Protein AF-A0A7S2T0Y3-F1 (afdb_monomer_lite)

Structure (mmCIF, N/CA/C/O backbone):
data_AF-A0A7S2T0Y3-F1
#
_entry.id   AF-A0A7S2T0Y3-F1
#
loop_
_atom_site.group_PDB
_atom_site.id
_atom_site.type_symbol
_atom_site.label_atom_id
_atom_site.label_alt_id
_atom_site.label_comp_id
_atom_site.label_asym_id
_atom_site.label_entity_id
_atom_site.label_seq_id
_atom_site.pdbx_PDB_ins_code
_atom_site.Cartn_x
_atom_site.Cartn_y
_atom_site.Cartn_z
_atom_site.occupancy
_atom_site.B_iso_or_equiv
_atom_site.auth_seq_id
_atom_site.auth_comp_id
_atom_site.auth_asym_id
_atom_site.auth_atom_id
_atom_site.pdbx_PDB_model_num
ATOM 1 N N . ASP A 1 1 ? -6.634 16.752 29.744 1.00 61.47 1 ASP A N 1
ATOM 2 C CA . ASP A 1 1 ? -6.074 16.337 28.445 1.00 61.47 1 ASP A CA 1
ATOM 3 C C . ASP A 1 1 ? -6.075 14.850 28.178 1.00 61.47 1 ASP A C 1
ATOM 5 O O . ASP A 1 1 ? -6.956 14.444 27.440 1.00 61.47 1 ASP A O 1
ATOM 9 N N . ARG A 1 2 ? -5.214 14.015 28.781 1.00 60.88 2 ARG A N 1
ATOM 10 C CA . ARG A 1 2 ? -5.157 12.571 28.436 1.00 60.88 2 ARG A CA 1
ATOM 11 C C . ARG A 1 2 ? -6.503 11.830 28.486 1.00 60.88 2 ARG A C 1
ATOM 13 O O . ARG A 1 2 ? -6.779 11.018 27.619 1.00 60.88 2 ARG A O 1
ATOM 20 N N . ASN A 1 3 ? -7.358 12.160 29.453 1.00 70.06 3 ASN A N 1
ATOM 21 C CA . ASN A 1 3 ? -8.675 11.529 29.581 1.00 70.06 3 ASN A CA 1
ATOM 22 C C . ASN A 1 3 ? -9.650 11.925 28.453 1.00 70.06 3 ASN A C 1
ATOM 24 O O . ASN A 1 3 ? -10.482 11.119 28.063 1.00 70.06 3 ASN A O 1
ATOM 28 N N . LEU A 1 4 ? -9.531 13.150 27.923 1.00 69.88 4 LEU A N 1
ATOM 29 C CA . LEU A 1 4 ? -10.371 13.657 26.830 1.00 69.88 4 LEU A CA 1
ATOM 30 C C . LEU A 1 4 ? -9.937 13.083 25.477 1.00 69.88 4 LEU A C 1
ATOM 32 O O . LEU A 1 4 ? -10.779 12.802 24.631 1.00 69.88 4 LEU A O 1
ATOM 36 N N . GLU A 1 5 ? -8.629 12.905 25.272 1.00 69.81 5 GLU A N 1
ATOM 37 C CA . GLU A 1 5 ? -8.085 12.261 24.071 1.00 69.81 5 GLU A CA 1
ATOM 38 C C . GLU A 1 5 ? -8.535 10.799 23.983 1.00 69.81 5 GLU A C 1
ATOM 40 O O . GLU A 1 5 ? -8.980 10.343 22.929 1.00 69.81 5 GLU A O 1
ATOM 45 N N . ASP A 1 6 ? -8.505 10.092 25.112 1.00 66.88 6 ASP A N 1
ATOM 46 C CA . ASP A 1 6 ? -8.975 8.713 25.194 1.00 66.88 6 ASP A CA 1
ATOM 47 C C . ASP A 1 6 ? -10.473 8.592 24.937 1.00 66.88 6 ASP A C 1
ATOM 49 O O . ASP A 1 6 ? -10.889 7.749 24.145 1.00 66.88 6 ASP A O 1
ATOM 53 N N . GLU A 1 7 ? -11.273 9.486 25.512 1.00 68.62 7 GLU A N 1
ATOM 54 C CA . GLU A 1 7 ? -12.719 9.532 25.297 1.00 68.62 7 GLU A CA 1
ATOM 55 C C . GLU A 1 7 ? -13.082 9.911 23.844 1.00 68.62 7 GLU A C 1
ATOM 57 O O . GLU A 1 7 ? -14.033 9.378 23.263 1.00 68.62 7 GLU A O 1
ATOM 62 N N . TYR A 1 8 ? -12.288 10.777 23.201 1.00 74.31 8 TYR A N 1
ATOM 63 C CA . TYR A 1 8 ? -12.429 11.113 21.782 1.00 74.31 8 TYR A CA 1
ATOM 64 C C . TYR A 1 8 ? -12.112 9.920 20.872 1.00 74.31 8 TYR A C 1
ATOM 66 O O . TYR A 1 8 ? -12.923 9.572 20.009 1.00 74.31 8 TYR A O 1
ATOM 74 N N . LEU A 1 9 ? -10.963 9.266 21.074 1.00 68.19 9 LEU A N 1
ATOM 75 C CA . LEU A 1 9 ? -10.572 8.071 20.319 1.00 68.19 9 LEU A CA 1
ATOM 76 C C . LEU A 1 9 ? -11.583 6.940 20.516 1.00 68.19 9 LEU A C 1
ATOM 78 O O . LEU A 1 9 ? -11.924 6.223 19.574 1.00 68.19 9 LEU A O 1
ATOM 82 N N . GLU A 1 10 ? -12.102 6.807 21.732 1.00 67.50 10 GLU A N 1
ATOM 83 C CA . GLU A 1 10 ? -13.095 5.809 22.078 1.00 67.50 10 GLU A CA 1
ATOM 84 C C . GLU A 1 10 ? -14.420 6.037 21.339 1.00 67.50 10 GLU A C 1
ATOM 86 O O . GLU A 1 10 ? -14.970 5.068 20.806 1.00 67.50 10 GLU A O 1
ATOM 91 N N . ASN A 1 11 ? -14.894 7.284 21.240 1.00 68.12 11 ASN A N 1
ATOM 92 C CA . ASN A 1 11 ? -16.089 7.656 20.472 1.00 68.12 11 ASN A CA 1
ATOM 93 C C . ASN A 1 11 ? -15.891 7.507 18.956 1.00 68.12 11 ASN A C 1
ATOM 95 O O . ASN A 1 11 ? -16.792 7.035 18.252 1.00 68.12 11 ASN A O 1
ATOM 99 N N . LEU A 1 12 ? -14.699 7.845 18.457 1.00 68.75 12 LEU A N 1
ATOM 100 C CA . LEU A 1 12 ? -14.343 7.727 17.045 1.00 68.75 12 LEU A CA 1
ATOM 101 C C . LEU A 1 12 ? -14.457 6.275 16.562 1.00 68.75 12 LEU A C 1
ATOM 103 O O . LEU A 1 12 ? -15.001 6.033 15.487 1.00 68.75 12 LEU A O 1
ATOM 107 N N . VAL A 1 13 ? -14.012 5.300 17.366 1.00 66.31 13 VAL A N 1
ATOM 108 C CA . VAL A 1 13 ? -14.013 3.868 17.007 1.00 66.31 13 VAL A CA 1
ATOM 109 C C . VAL A 1 13 ? -15.419 3.237 17.030 1.00 66.31 13 VAL A C 1
ATOM 111 O O . VAL A 1 13 ? -15.679 2.314 16.255 1.00 66.31 13 VAL A O 1
ATOM 114 N N . VAL A 1 14 ? -16.360 3.728 17.854 1.00 62.78 14 VAL A N 1
ATOM 115 C CA . VAL A 1 14 ? -17.755 3.207 17.877 1.00 62.78 14 VAL A CA 1
ATOM 116 C C . VAL A 1 14 ? -18.505 3.549 16.614 1.00 62.78 14 VAL A C 1
ATOM 118 O O . VAL A 1 14 ? -19.165 2.700 16.021 1.00 62.78 14 VAL A O 1
ATOM 121 N N . LEU A 1 15 ? -18.412 4.813 16.218 1.00 63.50 15 LEU A N 1
ATOM 122 C CA . LEU A 1 15 ? -19.203 5.369 15.128 1.00 63.50 15 LEU A CA 1
ATOM 123 C C . LEU A 1 15 ? -18.675 4.931 13.756 1.00 63.50 15 LEU A C 1
ATOM 125 O O . LEU A 1 15 ? -19.308 5.183 12.733 1.00 63.50 15 LEU A O 1
ATOM 129 N N . SER A 1 16 ? -17.516 4.270 13.720 1.00 75.12 16 SER A N 1
ATOM 130 C CA . SER A 1 16 ? -16.757 3.999 12.503 1.00 75.12 16 SER A CA 1
ATOM 131 C C . SER A 1 16 ? -16.622 2.520 12.140 1.00 75.12 16 SER A C 1
ATOM 133 O O . SER A 1 16 ? -15.965 2.253 11.141 1.00 75.12 16 SER A O 1
ATOM 135 N N . LYS A 1 17 ? -17.277 1.556 12.822 1.00 81.88 17 LYS A N 1
ATOM 136 C CA . LYS A 1 17 ? -17.225 0.116 12.434 1.00 81.88 17 LYS A CA 1
ATOM 137 C C . LYS A 1 17 ? -17.415 -0.083 10.926 1.00 81.88 17 LYS A C 1
ATOM 139 O O . LYS A 1 17 ? -16.619 -0.759 10.279 1.00 81.88 17 LYS A O 1
ATOM 144 N N . GLY A 1 18 ? -18.445 0.558 10.368 1.00 82.50 18 GLY A N 1
ATOM 145 C CA . GLY A 1 18 ? -18.720 0.523 8.932 1.00 82.50 18 GLY A CA 1
ATOM 146 C C . GLY A 1 18 ? -17.575 1.088 8.090 1.00 82.50 18 GLY A C 1
ATOM 147 O O . GLY A 1 18 ? -17.246 0.498 7.072 1.00 82.50 18 GLY A O 1
ATOM 148 N N . LYS A 1 19 ? -16.924 2.162 8.551 1.00 86.12 19 LYS A N 1
ATOM 149 C CA . LYS A 1 19 ? -15.807 2.829 7.866 1.00 86.12 19 LYS A CA 1
ATOM 150 C C . LYS A 1 19 ? -14.517 2.009 7.875 1.00 86.12 19 LYS A C 1
ATOM 152 O O . LYS A 1 19 ? -13.818 1.983 6.868 1.00 86.12 19 LYS A O 1
ATOM 157 N N . PHE A 1 20 ? -14.212 1.319 8.976 1.00 85.62 20 PHE A N 1
ATOM 158 C CA . PHE A 1 20 ? -13.068 0.403 9.049 1.00 85.62 20 PHE A CA 1
ATOM 159 C C . PHE A 1 20 ? -13.260 -0.783 8.101 1.00 85.62 20 PHE A C 1
ATOM 161 O O . PHE A 1 20 ? -12.403 -1.051 7.262 1.00 85.62 20 PHE A O 1
ATOM 168 N N . LEU A 1 21 ? -14.412 -1.458 8.178 1.00 87.00 21 LEU A N 1
ATOM 169 C CA . LEU A 1 21 ? -14.708 -2.603 7.312 1.00 87.00 21 LEU A CA 1
ATOM 170 C C . LEU A 1 21 ? -14.784 -2.198 5.836 1.00 87.00 21 LEU A C 1
ATOM 172 O O . LEU A 1 21 ? -14.197 -2.869 4.989 1.00 87.00 21 LEU A O 1
ATOM 176 N N . SER A 1 22 ? -15.448 -1.080 5.520 1.00 89.38 22 SER A N 1
ATOM 177 C CA . SER A 1 22 ? -15.506 -0.570 4.148 1.00 89.38 22 SER A CA 1
ATOM 178 C C . SER A 1 22 ? -14.133 -0.139 3.650 1.00 89.38 22 SER A C 1
ATOM 180 O O . SER A 1 22 ? -13.811 -0.386 2.496 1.00 89.38 22 SER A O 1
ATOM 182 N N . GLY A 1 23 ? -13.305 0.468 4.503 1.00 90.94 23 GLY A N 1
ATOM 183 C CA . GLY A 1 23 ? -11.940 0.835 4.147 1.00 90.94 23 GLY A CA 1
ATOM 184 C C . GLY A 1 23 ? -11.109 -0.390 3.774 1.00 90.94 23 GLY A C 1
ATOM 185 O O . GLY A 1 23 ? -10.441 -0.373 2.747 1.00 90.94 23 GLY A O 1
ATOM 186 N N . TYR A 1 24 ? -11.198 -1.477 4.547 1.00 91.06 24 TYR A N 1
ATOM 187 C CA . TYR A 1 24 ? -10.494 -2.721 4.231 1.00 91.06 24 TYR A CA 1
ATOM 188 C C . TYR A 1 24 ? -11.019 -3.357 2.945 1.00 91.06 24 TYR A C 1
ATOM 190 O O . TYR A 1 24 ? -10.226 -3.816 2.129 1.00 91.06 24 TYR A O 1
ATOM 198 N N . ALA A 1 25 ? -12.337 -3.344 2.731 1.00 90.69 25 ALA A N 1
ATOM 199 C CA . ALA A 1 25 ? -12.938 -3.837 1.496 1.00 90.69 25 ALA A CA 1
ATOM 200 C C . ALA A 1 25 ? -12.474 -3.033 0.268 1.00 90.69 25 ALA A C 1
ATOM 202 O O . ALA A 1 25 ? -12.121 -3.622 -0.750 1.00 90.69 25 ALA A O 1
ATOM 203 N N . VAL A 1 26 ? -12.413 -1.701 0.374 1.00 92.19 26 VAL A N 1
ATOM 204 C CA . VAL A 1 26 ? -11.881 -0.825 -0.682 1.00 92.19 26 VAL A CA 1
ATOM 205 C C . VAL A 1 26 ? -10.388 -1.075 -0.893 1.00 92.19 26 VAL A C 1
ATOM 207 O O . VAL A 1 26 ? -9.962 -1.201 -2.034 1.00 92.19 26 VAL A O 1
ATOM 210 N N . SER A 1 27 ? -9.606 -1.204 0.182 1.00 93.00 27 SER A N 1
ATOM 211 C CA . SER A 1 27 ? -8.172 -1.512 0.121 1.00 93.00 27 SER A CA 1
ATOM 212 C C . SER A 1 27 ? -7.909 -2.829 -0.609 1.00 93.00 27 SER A C 1
ATOM 214 O O . SER A 1 27 ? -7.111 -2.868 -1.538 1.00 93.00 27 SER A O 1
ATOM 216 N N . LEU A 1 28 ? -8.645 -3.888 -0.257 1.00 92.50 28 LEU A N 1
ATOM 217 C CA . LEU A 1 28 ? -8.574 -5.189 -0.925 1.00 92.50 28 LEU A CA 1
ATOM 218 C C . LEU A 1 28 ? -9.008 -5.104 -2.388 1.00 92.50 28 LEU A C 1
ATOM 220 O O . LEU A 1 28 ? -8.349 -5.681 -3.244 1.00 92.50 28 LEU A O 1
ATOM 224 N N . GLY A 1 29 ? -10.087 -4.377 -2.687 1.00 90.31 29 GLY A N 1
ATOM 225 C CA . GLY A 1 29 ? -10.544 -4.173 -4.060 1.00 90.31 29 GLY A CA 1
ATOM 226 C C . GLY A 1 29 ? -9.487 -3.481 -4.919 1.00 90.31 29 GLY A C 1
ATOM 227 O O . GLY A 1 29 ? -9.158 -3.972 -5.995 1.00 90.31 29 GLY A O 1
ATOM 228 N N . LEU A 1 30 ? -8.911 -2.385 -4.420 1.00 90.94 30 LEU A N 1
ATOM 229 C CA . LEU A 1 30 ? -7.834 -1.655 -5.092 1.00 90.94 30 LEU A CA 1
ATOM 230 C C . LEU A 1 30 ? -6.566 -2.501 -5.225 1.00 90.94 30 LEU A C 1
ATOM 232 O O . LEU A 1 30 ? -5.939 -2.484 -6.279 1.00 90.94 30 LEU A O 1
ATOM 236 N N . PHE A 1 31 ? -6.223 -3.279 -4.197 1.00 90.88 31 PHE A N 1
ATOM 237 C CA . PHE A 1 31 ? -5.062 -4.159 -4.231 1.00 90.88 31 PHE A CA 1
ATOM 238 C C . PHE A 1 31 ? -5.230 -5.284 -5.253 1.00 90.88 31 PHE A C 1
ATOM 240 O O . PHE A 1 31 ? -4.304 -5.551 -5.998 1.00 90.88 31 PHE A O 1
ATOM 247 N N . ILE A 1 32 ? -6.400 -5.928 -5.330 1.00 89.00 32 ILE A N 1
ATOM 248 C CA . ILE A 1 32 ? -6.669 -7.025 -6.278 1.00 89.00 32 ILE A CA 1
ATOM 249 C C . ILE A 1 32 ? -6.775 -6.508 -7.719 1.00 89.00 32 ILE A C 1
ATOM 251 O O . ILE A 1 32 ? -6.378 -7.205 -8.654 1.00 89.00 32 ILE A O 1
ATOM 255 N N . LEU A 1 33 ? -7.295 -5.291 -7.913 1.00 85.88 33 LEU A N 1
ATOM 256 C CA . LEU A 1 33 ? -7.386 -4.670 -9.234 1.00 85.88 33 LEU A CA 1
ATOM 257 C C . LEU A 1 33 ? -6.017 -4.528 -9.901 1.00 85.88 33 LEU A C 1
ATOM 259 O O . LEU A 1 33 ? -5.935 -4.734 -11.107 1.00 85.88 33 LEU A O 1
ATOM 263 N N . GLY A 1 34 ? -4.961 -4.242 -9.136 1.00 80.25 34 GLY A N 1
ATOM 264 C CA . GLY A 1 34 ? -3.607 -4.113 -9.672 1.00 80.25 34 GLY A CA 1
ATOM 265 C C . GLY A 1 34 ? -3.133 -5.376 -10.410 1.00 80.25 34 GLY A C 1
ATOM 266 O O . GLY A 1 34 ? -3.032 -5.349 -11.635 1.00 80.25 34 GLY A O 1
ATOM 267 N N . PRO A 1 35 ? -2.947 -6.513 -9.716 1.00 76.94 35 PRO A N 1
ATOM 268 C CA . PRO A 1 35 ? -2.557 -7.777 -10.331 1.00 76.94 35 PRO A CA 1
ATOM 269 C C . PRO A 1 35 ? -3.518 -8.257 -11.423 1.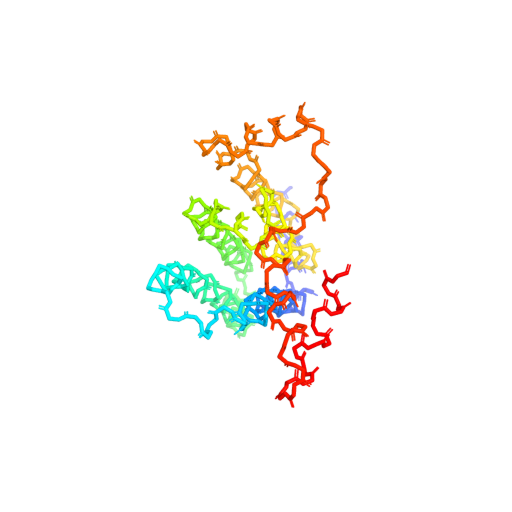00 76.94 35 PRO A C 1
ATOM 271 O O . PRO A 1 35 ? -3.088 -8.925 -12.358 1.00 76.94 35 PRO A O 1
ATOM 274 N N . LEU A 1 36 ? -4.816 -7.929 -11.345 1.00 77.88 36 LEU A N 1
ATOM 275 C CA . LEU A 1 36 ? -5.760 -8.226 -12.430 1.00 77.88 36 LEU A CA 1
ATOM 276 C C . LEU A 1 36 ? -5.438 -7.431 -13.700 1.00 77.88 36 LEU A C 1
ATOM 278 O O . LEU A 1 36 ? -5.446 -8.002 -14.789 1.00 77.88 36 LEU A O 1
ATOM 282 N N . VAL A 1 37 ? -5.157 -6.132 -13.573 1.00 77.12 37 VAL A N 1
ATOM 283 C CA . VAL A 1 37 ? -4.752 -5.287 -14.703 1.00 77.12 37 VAL A CA 1
ATOM 284 C C . VAL A 1 37 ? -3.408 -5.757 -15.259 1.00 77.12 37 VAL A C 1
ATOM 286 O O . VAL A 1 37 ? -3.311 -5.953 -16.470 1.00 77.12 37 VAL A O 1
ATOM 289 N N . ASP A 1 38 ? -2.429 -6.037 -14.394 1.00 72.69 38 ASP A N 1
ATOM 290 C CA . ASP A 1 38 ? -1.127 -6.585 -14.796 1.00 72.69 38 ASP A CA 1
ATOM 291 C C . ASP A 1 38 ? -1.291 -7.927 -15.528 1.00 72.69 38 ASP A C 1
ATOM 293 O O . ASP A 1 38 ? -0.710 -8.131 -16.591 1.00 72.69 38 ASP A O 1
ATOM 297 N N . MET A 1 39 ? -2.143 -8.832 -15.032 1.00 71.44 39 MET A N 1
ATOM 298 C CA . MET A 1 39 ? -2.414 -10.125 -15.673 1.00 71.44 39 MET A CA 1
ATOM 299 C C . MET A 1 39 ? -3.065 -9.967 -17.052 1.00 71.44 39 MET A C 1
ATOM 301 O O . MET A 1 39 ? -2.718 -10.697 -17.981 1.00 71.44 39 MET A O 1
ATOM 305 N N . ILE A 1 40 ? -4.001 -9.026 -17.209 1.00 73.62 40 ILE A N 1
ATOM 306 C CA . ILE A 1 40 ? -4.641 -8.745 -18.503 1.00 73.62 40 ILE A CA 1
ATOM 307 C C . ILE A 1 40 ? -3.617 -8.166 -19.486 1.00 73.62 40 ILE A C 1
ATOM 309 O O . ILE A 1 40 ? -3.578 -8.582 -20.646 1.00 73.62 40 ILE A O 1
ATOM 313 N N . GLN A 1 41 ? -2.767 -7.244 -19.031 1.00 67.62 41 GLN A N 1
ATOM 314 C CA . GLN A 1 41 ? -1.724 -6.629 -19.853 1.00 67.62 41 GLN A CA 1
ATOM 315 C C . GLN A 1 41 ? -0.607 -7.614 -20.216 1.00 67.62 41 GLN A C 1
ATOM 317 O O . GLN A 1 41 ? -0.116 -7.592 -21.342 1.00 67.62 41 GLN A O 1
ATOM 322 N N . ALA A 1 42 ? -0.243 -8.517 -19.306 1.00 65.25 42 ALA A N 1
ATOM 323 C CA . ALA A 1 42 ? 0.777 -9.539 -19.517 1.00 65.25 42 ALA A CA 1
ATOM 324 C C . ALA A 1 42 ? 0.239 -10.821 -20.183 1.00 65.25 42 ALA A C 1
ATOM 326 O O . ALA A 1 42 ? 1.010 -11.719 -20.518 1.00 65.25 42 ALA A O 1
ATOM 327 N N . TRP A 1 43 ? -1.066 -10.926 -20.444 1.00 66.12 43 TRP A N 1
ATOM 328 C CA . TRP A 1 43 ? -1.659 -12.067 -21.151 1.00 66.12 43 TRP A CA 1
ATOM 329 C C . TRP A 1 43 ? -0.992 -12.396 -22.507 1.00 66.12 43 TRP A C 1
ATOM 331 O O . TRP A 1 43 ? -0.788 -13.579 -22.795 1.00 66.12 43 TRP A O 1
ATOM 341 N N . PRO A 1 44 ? -0.599 -11.412 -23.346 1.00 62.62 44 PRO A N 1
ATOM 342 C CA . PRO A 1 44 ? 0.141 -11.680 -24.579 1.00 62.62 44 PRO A CA 1
ATOM 343 C C . PRO A 1 44 ? 1.550 -12.240 -24.319 1.00 62.62 44 PRO A C 1
ATOM 345 O O . PRO A 1 44 ? 2.029 -13.052 -25.109 1.00 62.62 44 PRO A O 1
ATOM 348 N N . LEU A 1 45 ? 2.186 -11.843 -23.209 1.00 59.12 45 LEU A N 1
ATOM 349 C CA . LEU A 1 45 ? 3.523 -12.284 -22.788 1.00 59.12 45 LEU A CA 1
ATOM 350 C C . LEU A 1 45 ? 3.526 -13.715 -22.256 1.00 59.12 45 LEU A C 1
ATOM 352 O O . LEU A 1 45 ? 4.461 -14.457 -22.525 1.00 59.12 45 LEU A O 1
ATOM 356 N N . ASN A 1 46 ? 2.458 -14.135 -21.576 1.00 57.78 46 ASN A N 1
ATOM 357 C CA . ASN A 1 46 ? 2.318 -15.498 -21.051 1.00 57.78 46 ASN A CA 1
ATOM 358 C C . ASN A 1 46 ? 2.222 -16.586 -22.138 1.00 57.78 46 ASN A C 1
ATOM 360 O O . ASN A 1 46 ? 2.175 -17.770 -21.819 1.00 57.78 46 ASN A O 1
ATOM 364 N N . ARG A 1 47 ? 2.160 -16.202 -23.420 1.00 58.78 47 ARG A N 1
ATOM 365 C CA . ARG A 1 47 ? 2.256 -17.117 -24.570 1.00 58.78 47 ARG A CA 1
ATOM 366 C C . ARG A 1 47 ? 3.686 -17.299 -25.088 1.00 58.78 47 ARG A C 1
ATOM 368 O O . ARG A 1 47 ? 3.881 -18.080 -26.016 1.00 58.78 47 ARG A O 1
ATOM 375 N N . ILE A 1 48 ? 4.649 -16.555 -24.550 1.00 60.50 48 ILE A N 1
ATOM 376 C CA . ILE A 1 48 ? 6.060 -16.635 -24.914 1.00 60.50 48 ILE A CA 1
ATOM 377 C C . ILE A 1 48 ? 6.751 -17.466 -23.829 1.00 60.50 48 ILE A C 1
ATOM 379 O O . ILE A 1 48 ? 6.838 -17.027 -22.685 1.00 60.50 48 ILE A O 1
ATOM 383 N N . ASP A 1 49 ? 7.235 -18.659 -24.188 1.00 55.84 49 ASP A N 1
ATOM 384 C CA . ASP A 1 49 ? 7.997 -19.551 -23.300 1.00 55.84 49 ASP A CA 1
ATOM 385 C C . ASP A 1 49 ? 9.415 -18.990 -23.051 1.00 55.84 49 ASP A C 1
ATOM 387 O O . ASP A 1 49 ? 10.418 -19.572 -23.466 1.00 55.84 49 ASP A O 1
ATOM 391 N N . ASP A 1 50 ? 9.517 -17.819 -22.413 1.00 60.09 50 ASP A N 1
ATOM 392 C CA . ASP A 1 50 ? 10.791 -17.270 -21.944 1.00 60.09 50 ASP A CA 1
ATOM 393 C C . ASP A 1 50 ? 10.965 -17.566 -20.439 1.00 60.09 50 ASP A C 1
ATOM 395 O O . ASP A 1 50 ? 10.235 -17.020 -19.600 1.00 60.09 50 ASP A O 1
ATOM 399 N N . PRO A 1 51 ? 11.946 -18.405 -20.050 1.00 60.75 51 PRO A N 1
ATOM 400 C CA . PRO A 1 51 ? 12.184 -18.762 -18.652 1.00 60.75 51 PRO A CA 1
ATOM 401 C C . PRO A 1 51 ? 12.517 -17.555 -17.760 1.00 60.75 51 PRO A C 1
ATOM 403 O O . PRO A 1 51 ? 12.263 -17.601 -16.552 1.00 60.75 51 PRO A O 1
ATOM 406 N N . ASN A 1 52 ? 13.033 -16.455 -18.320 1.00 60.03 52 ASN A N 1
ATOM 407 C CA . ASN A 1 52 ? 13.296 -15.240 -17.552 1.00 60.03 52 ASN A CA 1
ATOM 408 C C . ASN A 1 52 ? 11.996 -14.555 -17.118 1.00 60.03 52 ASN A C 1
ATOM 410 O O . ASN A 1 52 ? 11.902 -14.118 -15.969 1.00 60.03 52 ASN A O 1
ATOM 414 N N . VAL A 1 53 ? 10.974 -14.532 -17.978 1.00 62.34 53 VAL A N 1
ATOM 415 C CA . VAL A 1 53 ? 9.666 -13.914 -17.694 1.00 62.34 53 VAL A CA 1
ATOM 416 C C . VAL A 1 53 ? 8.957 -14.657 -16.560 1.00 62.34 53 VAL A C 1
ATOM 418 O O . VAL A 1 53 ? 8.484 -14.039 -15.605 1.00 62.34 53 VAL A O 1
ATOM 421 N N . HIS A 1 54 ? 8.972 -15.992 -16.587 1.00 63.16 54 HIS A N 1
ATOM 422 C CA . HIS A 1 54 ? 8.392 -16.802 -15.512 1.00 63.16 54 HIS A CA 1
ATOM 423 C C . HIS A 1 54 ? 9.120 -16.645 -14.171 1.00 63.16 54 HIS A C 1
ATOM 425 O O . HIS A 1 54 ? 8.482 -16.658 -13.117 1.00 63.16 54 HIS A O 1
ATOM 431 N N . SER A 1 55 ? 10.441 -16.438 -14.186 1.00 64.88 55 SER A N 1
ATOM 432 C CA . SER A 1 55 ? 11.205 -16.198 -12.956 1.00 64.88 55 SER A CA 1
ATOM 433 C C . SER A 1 55 ? 10.861 -14.860 -12.285 1.00 64.88 55 SER A C 1
ATOM 435 O O . SER A 1 55 ? 10.873 -14.769 -11.057 1.00 64.88 55 SER A O 1
ATOM 437 N N . VAL A 1 56 ? 10.530 -13.832 -13.075 1.00 64.50 56 VAL A N 1
ATOM 438 C CA . VAL A 1 56 ? 10.119 -12.511 -12.579 1.00 64.50 56 VAL A CA 1
ATOM 439 C C . VAL A 1 56 ? 8.718 -12.583 -11.979 1.00 64.50 56 VAL A C 1
ATOM 441 O O . VAL A 1 56 ? 8.532 -12.171 -10.837 1.00 64.50 56 VAL A O 1
ATOM 444 N N . MET A 1 57 ? 7.772 -13.218 -12.677 1.00 66.44 57 MET A N 1
ATOM 445 C CA . MET A 1 57 ? 6.410 -13.407 -12.162 1.00 66.44 57 MET A CA 1
ATOM 446 C C . MET A 1 57 ? 6.376 -14.219 -10.861 1.00 66.44 57 MET A C 1
ATOM 448 O O . MET A 1 57 ? 5.626 -13.899 -9.942 1.00 66.44 57 MET A O 1
ATOM 452 N N . ALA A 1 58 ? 7.229 -15.240 -10.733 1.00 67.25 58 ALA A N 1
ATOM 453 C CA . ALA A 1 58 ? 7.339 -16.007 -9.494 1.00 67.25 58 ALA A CA 1
ATOM 454 C C . ALA A 1 58 ? 7.880 -15.168 -8.320 1.00 67.25 58 ALA A C 1
ATOM 456 O O . ALA A 1 58 ? 7.449 -15.354 -7.181 1.00 67.25 58 ALA A O 1
ATOM 457 N N . LYS A 1 59 ? 8.812 -14.240 -8.583 1.00 71.25 59 LYS A N 1
ATOM 458 C CA . LYS A 1 59 ? 9.375 -13.343 -7.559 1.00 71.25 59 LYS A CA 1
ATOM 459 C C . LYS A 1 59 ? 8.388 -12.275 -7.107 1.00 71.25 59 LYS A C 1
ATOM 461 O O . LYS A 1 59 ? 8.436 -11.888 -5.945 1.00 71.25 59 LYS A O 1
ATOM 466 N N . GLU A 1 60 ? 7.500 -11.839 -7.991 1.00 75.00 60 GLU A N 1
ATOM 467 C CA . GLU A 1 60 ? 6.436 -10.885 -7.675 1.00 75.00 60 GLU A CA 1
ATOM 468 C C . GLU A 1 60 ? 5.287 -11.532 -6.895 1.00 75.00 60 GLU A C 1
ATOM 470 O O . GLU A 1 60 ? 4.738 -10.944 -5.964 1.00 75.00 60 GLU A O 1
ATOM 475 N N . ALA A 1 61 ? 4.948 -12.782 -7.220 1.00 77.56 61 ALA A N 1
ATOM 476 C CA . ALA A 1 61 ? 3.814 -13.471 -6.614 1.00 77.56 61 ALA A CA 1
ATOM 477 C C . ALA A 1 61 ? 3.926 -13.584 -5.085 1.00 77.56 61 ALA A C 1
ATOM 479 O O . ALA A 1 61 ? 2.925 -13.458 -4.383 1.00 77.56 61 ALA A O 1
ATOM 480 N N . VAL A 1 62 ? 5.135 -13.807 -4.558 1.00 84.69 62 VAL A N 1
ATOM 481 C CA . VAL A 1 62 ? 5.363 -14.005 -3.118 1.00 84.69 62 VAL A CA 1
ATOM 482 C C . VAL A 1 62 ? 5.027 -12.756 -2.288 1.00 84.69 62 VAL A C 1
ATOM 484 O O . VAL A 1 62 ? 4.159 -12.860 -1.419 1.00 84.69 62 VAL A O 1
ATOM 487 N N . PRO A 1 63 ? 5.657 -11.583 -2.499 1.00 86.94 63 PRO A N 1
ATOM 488 C CA . PRO A 1 63 ? 5.329 -10.386 -1.730 1.00 86.94 63 PRO A CA 1
ATOM 489 C C . PRO A 1 63 ? 3.885 -9.929 -1.954 1.00 86.94 63 PRO A C 1
ATOM 491 O O . PRO A 1 63 ? 3.219 -9.580 -0.982 1.00 86.94 63 PRO A O 1
ATOM 494 N N . THR A 1 64 ? 3.360 -10.024 -3.179 1.00 86.06 64 THR A N 1
ATOM 495 C CA . THR A 1 64 ? 1.963 -9.677 -3.483 1.00 86.06 64 THR A CA 1
ATOM 496 C C . THR A 1 64 ? 0.984 -10.569 -2.714 1.00 86.06 64 THR A C 1
ATOM 498 O O . THR A 1 64 ? 0.014 -10.086 -2.126 1.00 86.06 64 THR A O 1
ATOM 501 N N . PHE A 1 65 ? 1.261 -11.872 -2.623 1.00 88.12 65 PHE A N 1
ATOM 502 C CA . PHE A 1 65 ? 0.462 -12.797 -1.820 1.00 88.12 65 PHE A CA 1
ATOM 503 C C . PHE A 1 65 ? 0.580 -12.516 -0.315 1.00 88.12 65 PHE A C 1
ATOM 505 O O . PHE A 1 65 ? -0.425 -12.515 0.395 1.00 88.12 65 PHE A O 1
ATOM 512 N N . CYS A 1 66 ? 1.782 -12.215 0.185 1.00 91.62 66 CYS A N 1
ATOM 513 C CA . CYS A 1 66 ? 1.985 -11.818 1.579 1.00 91.62 66 CYS A CA 1
ATOM 514 C C . CYS A 1 66 ? 1.218 -10.531 1.929 1.00 91.62 66 CYS A C 1
ATOM 516 O O . CYS A 1 66 ? 0.556 -10.479 2.965 1.00 91.62 66 CYS A O 1
ATOM 518 N N . ALA A 1 67 ? 1.261 -9.514 1.064 1.00 92.38 67 ALA A N 1
ATOM 519 C CA . ALA A 1 67 ? 0.526 -8.264 1.243 1.00 92.38 67 ALA A CA 1
ATOM 520 C C . ALA A 1 67 ? -0.994 -8.498 1.257 1.00 92.38 67 ALA A C 1
ATOM 522 O O . ALA A 1 67 ? -1.691 -7.969 2.129 1.00 92.38 67 ALA A O 1
ATOM 523 N N . LEU A 1 68 ? -1.502 -9.364 0.371 1.00 92.94 68 LEU A N 1
ATOM 524 C CA . LEU A 1 68 ? -2.905 -9.780 0.368 1.00 92.94 68 LEU A CA 1
ATOM 525 C C . LEU A 1 68 ? -3.309 -10.433 1.695 1.00 92.94 68 LEU A C 1
ATOM 527 O O . LEU A 1 68 ? -4.335 -10.074 2.274 1.00 92.94 68 LEU A O 1
ATOM 531 N N . LEU A 1 69 ? -2.505 -11.378 2.194 1.00 94.25 69 LEU A N 1
ATOM 532 C CA . LEU A 1 69 ? -2.775 -12.057 3.462 1.00 94.25 69 LEU A CA 1
ATOM 533 C C . LEU A 1 69 ? -2.764 -11.084 4.641 1.00 94.25 69 LEU A C 1
ATOM 535 O O . LEU A 1 69 ? -3.602 -11.210 5.530 1.00 94.25 69 LEU A O 1
ATOM 539 N N . VAL A 1 70 ? -1.865 -10.100 4.642 1.00 95.31 70 VAL A N 1
ATOM 540 C CA . VAL A 1 70 ? -1.810 -9.054 5.672 1.00 95.31 70 VAL A CA 1
ATOM 541 C C . VAL A 1 70 ? -3.079 -8.197 5.664 1.00 95.31 70 VAL A C 1
ATOM 543 O O . VAL A 1 70 ? -3.658 -7.954 6.725 1.00 95.31 70 VAL A O 1
ATOM 546 N N . LEU A 1 71 ? -3.568 -7.791 4.489 1.00 93.25 71 LEU A N 1
ATOM 547 C CA . LEU A 1 71 ? -4.818 -7.031 4.367 1.00 93.25 71 LEU A CA 1
ATOM 548 C C . LEU A 1 71 ? -6.047 -7.862 4.769 1.00 93.25 71 LEU A C 1
ATOM 550 O O . LEU A 1 71 ? -6.912 -7.368 5.495 1.00 93.25 71 LEU A O 1
ATOM 554 N N . LEU A 1 72 ? -6.109 -9.133 4.355 1.00 94.25 72 LEU A N 1
ATOM 555 C CA . LEU A 1 72 ? -7.168 -10.067 4.756 1.00 94.25 72 LEU A CA 1
ATOM 556 C C . LEU A 1 72 ? -7.156 -10.317 6.265 1.00 94.25 72 LEU A C 1
ATOM 558 O O . LEU A 1 72 ? -8.209 -10.292 6.904 1.00 94.25 72 LEU A O 1
ATOM 562 N N . PHE A 1 73 ? -5.973 -10.514 6.846 1.00 94.44 73 PHE A N 1
ATOM 563 C CA . PHE A 1 73 ? -5.805 -10.650 8.286 1.00 94.44 73 PHE A CA 1
ATOM 564 C C . PHE A 1 73 ? -6.307 -9.403 9.011 1.00 94.44 73 PHE A C 1
ATOM 566 O O . PHE A 1 73 ? -7.046 -9.537 9.979 1.00 94.44 73 PHE A O 1
ATOM 573 N N . GLY A 1 74 ? -5.983 -8.203 8.522 1.00 91.31 74 GLY A N 1
ATOM 574 C CA . GLY A 1 74 ? -6.493 -6.954 9.086 1.00 91.31 74 GLY A CA 1
ATOM 575 C C . GLY A 1 74 ? -8.017 -6.870 9.078 1.00 91.31 74 GLY A C 1
ATOM 576 O O . GLY A 1 74 ? -8.616 -6.582 10.113 1.00 91.31 74 GLY A O 1
ATOM 577 N N . LEU A 1 75 ? -8.655 -7.211 7.953 1.00 91.94 75 LEU A N 1
ATOM 578 C CA . LEU A 1 75 ? -10.115 -7.252 7.846 1.00 91.94 75 LEU A CA 1
ATOM 579 C C . LEU A 1 75 ? -10.732 -8.216 8.872 1.00 91.94 75 LEU A C 1
ATOM 581 O O . LEU A 1 75 ? -11.650 -7.839 9.604 1.00 91.94 75 LEU A O 1
ATOM 585 N N . VAL A 1 76 ? -10.222 -9.450 8.941 1.00 92.56 76 VAL A N 1
ATOM 586 C CA . VAL A 1 76 ? -10.730 -10.486 9.854 1.00 92.56 76 VAL A CA 1
ATOM 587 C C . VAL A 1 76 ? -10.472 -10.102 11.311 1.00 92.56 76 VAL A C 1
ATOM 589 O O . VAL A 1 76 ? -11.381 -10.191 12.133 1.00 92.56 76 VAL A O 1
ATOM 592 N N . ALA A 1 77 ? -9.272 -9.625 11.639 1.00 90.31 77 ALA A N 1
ATOM 593 C CA . ALA A 1 77 ? -8.903 -9.207 12.987 1.00 90.31 77 ALA A CA 1
ATOM 594 C C . ALA A 1 77 ? -9.762 -8.029 13.466 1.00 90.31 77 ALA A C 1
ATOM 596 O O . ALA A 1 77 ? -10.261 -8.058 14.591 1.00 90.31 77 ALA A O 1
ATOM 597 N N . CYS A 1 78 ? -10.009 -7.031 12.611 1.00 87.75 78 CYS A N 1
ATOM 598 C CA . CYS A 1 78 ? -10.926 -5.939 12.923 1.00 87.75 78 CYS A CA 1
ATOM 599 C C . CYS A 1 78 ? -12.361 -6.443 13.114 1.00 87.75 78 CYS A C 1
ATOM 601 O O . CYS A 1 78 ? -13.000 -6.067 14.095 1.00 87.75 78 CYS A O 1
ATOM 603 N N . ALA A 1 79 ? -12.864 -7.321 12.241 1.00 88.44 79 ALA A N 1
ATOM 604 C CA . ALA A 1 79 ? -14.198 -7.903 12.392 1.00 88.44 79 ALA A CA 1
ATOM 605 C C . ALA A 1 79 ? -14.347 -8.656 13.727 1.00 88.44 79 ALA A C 1
ATOM 607 O O . ALA A 1 79 ? -15.275 -8.379 14.486 1.00 88.44 79 ALA A O 1
ATOM 608 N N . VAL A 1 80 ? -13.394 -9.530 14.069 1.00 88.38 80 VAL A N 1
ATOM 609 C CA . VAL A 1 80 ? -13.380 -10.283 15.336 1.00 88.38 80 VAL A CA 1
ATOM 610 C C . VAL A 1 80 ? -13.278 -9.350 16.545 1.00 88.38 80 VAL A C 1
ATOM 612 O O . VAL A 1 80 ? -13.981 -9.551 17.538 1.00 88.38 80 VAL A O 1
ATOM 615 N N . ALA A 1 81 ? -12.450 -8.305 16.470 1.00 86.19 81 ALA A N 1
ATOM 616 C CA . ALA A 1 81 ? -12.320 -7.318 17.539 1.00 86.19 81 ALA A CA 1
ATOM 617 C C . ALA A 1 81 ? -13.627 -6.543 17.785 1.00 86.19 81 ALA A C 1
ATOM 619 O O . ALA A 1 81 ? -13.919 -6.193 18.928 1.00 86.19 81 ALA A O 1
ATOM 620 N N . TYR A 1 82 ? -14.433 -6.306 16.743 1.00 82.62 82 TYR A N 1
ATOM 621 C CA . TYR A 1 82 ? -15.748 -5.673 16.880 1.00 82.62 82 TYR A CA 1
ATOM 622 C C . TYR A 1 82 ? -16.822 -6.603 17.461 1.00 82.62 82 TYR A C 1
ATOM 624 O O . TYR A 1 82 ? -17.711 -6.113 18.162 1.00 82.62 82 TYR A O 1
ATOM 632 N N . GLU A 1 83 ? -16.756 -7.906 17.179 1.00 83.62 83 GLU A N 1
ATOM 633 C CA . GLU A 1 83 ? -17.701 -8.902 17.709 1.00 83.62 83 GLU A CA 1
ATOM 634 C C . GLU A 1 83 ? -17.367 -9.323 19.152 1.00 83.62 83 GLU A C 1
ATOM 636 O O . GLU A 1 83 ? -18.253 -9.663 19.933 1.00 83.62 83 GLU A O 1
ATOM 641 N N . THR A 1 84 ? -16.096 -9.251 19.552 1.00 83.06 84 THR A N 1
ATOM 642 C CA . THR A 1 84 ? -15.655 -9.656 20.894 1.00 83.06 84 THR A CA 1
ATOM 643 C C . THR A 1 84 ? -15.850 -8.521 21.903 1.00 83.06 84 THR A C 1
ATOM 645 O O . THR A 1 84 ? -15.148 -7.514 21.851 1.00 83.06 84 THR A O 1
ATOM 648 N N . GLU A 1 85 ? -16.742 -8.683 22.886 1.00 73.06 85 GLU A N 1
ATOM 649 C CA . GLU A 1 85 ? -17.073 -7.615 23.850 1.00 73.06 85 GLU A CA 1
ATOM 650 C C . GLU A 1 85 ? -15.879 -7.089 24.670 1.00 73.06 85 GLU A C 1
ATOM 652 O O . GLU A 1 85 ? -15.809 -5.888 24.950 1.00 73.06 85 GLU A O 1
ATOM 657 N N . SER A 1 86 ? -14.921 -7.949 25.037 1.00 69.25 86 SER A N 1
ATOM 658 C CA . SER A 1 86 ? -13.724 -7.545 25.792 1.00 69.25 86 SER A CA 1
ATOM 659 C C . SER A 1 86 ? -12.787 -6.656 24.966 1.00 69.25 86 SER A C 1
ATOM 661 O O . SER A 1 86 ? -12.310 -5.633 25.458 1.00 69.25 86 SER A O 1
ATOM 663 N N . LEU A 1 87 ? -12.585 -6.997 23.691 1.00 66.44 87 LEU A N 1
ATOM 664 C CA . LEU A 1 87 ? -11.765 -6.237 22.745 1.00 66.44 87 LEU A CA 1
ATOM 665 C C . LEU A 1 87 ? -12.487 -4.978 22.261 1.00 66.44 87 LEU A C 1
ATOM 667 O O . LEU A 1 87 ? -11.866 -3.927 22.115 1.00 66.44 87 LEU A O 1
ATOM 671 N N . ARG A 1 88 ? -13.817 -5.031 22.140 1.00 63.94 88 ARG A N 1
ATOM 672 C CA . ARG A 1 88 ? -14.663 -3.858 21.889 1.00 63.94 88 ARG A CA 1
ATOM 673 C C . ARG A 1 88 ? -14.557 -2.818 23.005 1.00 63.94 88 ARG A C 1
ATOM 675 O O . ARG A 1 88 ? -14.798 -1.639 22.747 1.00 63.94 88 ARG A O 1
ATOM 682 N N . ARG A 1 89 ? -14.221 -3.238 24.232 1.00 63.62 89 ARG A N 1
ATOM 683 C CA . ARG A 1 89 ? -13.882 -2.352 25.359 1.00 63.62 89 ARG A CA 1
ATOM 684 C C . ARG A 1 89 ? -12.468 -1.782 25.239 1.00 63.62 89 ARG A C 1
ATOM 686 O O . ARG A 1 89 ? -12.242 -0.642 25.615 1.00 63.62 89 ARG A O 1
ATOM 693 N N . GLN A 1 90 ? -11.526 -2.535 24.676 1.00 67.62 90 GLN A N 1
ATOM 694 C CA . GLN A 1 90 ? -10.143 -2.103 24.448 1.00 67.62 90 GLN A CA 1
ATOM 695 C C . GLN A 1 90 ? -9.951 -1.550 23.029 1.00 67.62 90 GLN A C 1
ATOM 697 O O . GLN A 1 90 ? -9.181 -2.066 22.225 1.00 67.62 90 GLN A O 1
ATOM 702 N N . ARG A 1 91 ? -10.640 -0.452 22.708 1.00 68.81 91 ARG A N 1
ATOM 703 C CA . ARG A 1 91 ? -10.738 0.087 21.334 1.00 68.81 91 ARG A CA 1
ATOM 704 C C . ARG A 1 91 ? -9.425 0.553 20.712 1.00 68.81 91 ARG A C 1
ATOM 706 O O . ARG A 1 91 ? -9.300 0.552 19.489 1.00 68.81 91 ARG A O 1
ATOM 713 N N . ARG A 1 92 ? -8.417 0.859 21.535 1.00 76.38 92 ARG A N 1
ATOM 714 C CA . ARG A 1 92 ? -7.037 1.096 21.077 1.00 76.38 92 ARG A CA 1
ATOM 715 C C . ARG A 1 92 ? -6.466 -0.094 20.297 1.00 76.38 92 ARG A C 1
ATOM 717 O O . ARG A 1 92 ? -5.657 0.117 19.402 1.00 76.38 92 ARG A O 1
ATOM 724 N N . VAL A 1 93 ? -6.926 -1.314 20.576 1.00 81.06 93 VAL A N 1
ATOM 725 C CA . VAL A 1 93 ? -6.494 -2.529 19.875 1.00 81.06 93 VAL A CA 1
ATOM 726 C C . VAL A 1 93 ? -6.874 -2.478 18.393 1.00 81.06 93 VAL A C 1
ATOM 728 O O . VAL A 1 93 ? -6.059 -2.840 17.558 1.00 81.06 93 VAL A O 1
ATOM 731 N N . ILE A 1 94 ? -8.051 -1.952 18.030 1.00 83.88 94 ILE A N 1
ATOM 732 C CA . ILE A 1 94 ? -8.470 -1.839 16.617 1.00 83.88 94 ILE A CA 1
ATOM 733 C C . ILE A 1 94 ? -7.559 -0.867 15.854 1.00 83.88 94 ILE A C 1
ATOM 735 O O . ILE A 1 94 ? -7.146 -1.152 14.729 1.00 83.88 94 ILE A O 1
ATOM 739 N N . LEU A 1 95 ? -7.198 0.255 16.484 1.00 86.19 95 LEU A N 1
ATOM 740 C CA . LEU A 1 95 ? -6.265 1.231 15.915 1.00 86.19 95 LEU A CA 1
ATOM 741 C C . LEU A 1 95 ? -4.856 0.643 15.764 1.00 86.19 95 LEU A C 1
ATOM 743 O O . LEU A 1 95 ? -4.231 0.831 14.726 1.00 86.19 95 LEU A O 1
ATOM 747 N N . GLN A 1 96 ? -4.384 -0.110 16.762 1.00 87.69 96 GLN A N 1
ATOM 748 C CA . GLN A 1 96 ? -3.087 -0.792 16.721 1.00 87.69 96 GLN A CA 1
ATOM 749 C C . GLN A 1 96 ? -3.039 -1.889 15.655 1.00 87.69 96 GLN A C 1
ATOM 751 O O . GLN A 1 96 ? -2.058 -1.968 14.924 1.00 87.69 96 GLN A O 1
ATOM 756 N N . ILE A 1 97 ? -4.099 -2.695 15.526 1.00 89.88 97 ILE A N 1
ATOM 757 C CA . ILE A 1 97 ? -4.230 -3.700 14.462 1.00 89.88 97 ILE A CA 1
ATOM 758 C C . ILE A 1 97 ? -4.174 -3.009 13.101 1.00 89.88 97 ILE A C 1
ATOM 760 O O . ILE A 1 97 ? -3.375 -3.398 12.254 1.00 89.88 97 ILE A O 1
ATOM 764 N N . THR A 1 98 ? -4.974 -1.957 12.908 1.00 90.44 98 THR A N 1
ATOM 765 C CA . THR A 1 98 ? -5.022 -1.236 11.629 1.00 90.44 98 THR A CA 1
ATOM 766 C C . THR A 1 98 ? -3.660 -0.632 11.293 1.00 90.44 98 THR A C 1
ATOM 768 O O . THR A 1 98 ? -3.141 -0.852 10.202 1.00 90.44 98 THR A O 1
ATOM 771 N N . GLY A 1 99 ? -3.030 0.049 12.253 1.00 90.81 99 GLY A N 1
ATOM 772 C CA . GLY A 1 99 ? -1.680 0.586 12.099 1.00 90.81 99 GLY A CA 1
ATOM 773 C C . GLY A 1 99 ? -0.656 -0.487 11.731 1.00 90.81 99 GLY A C 1
ATOM 774 O O . GLY 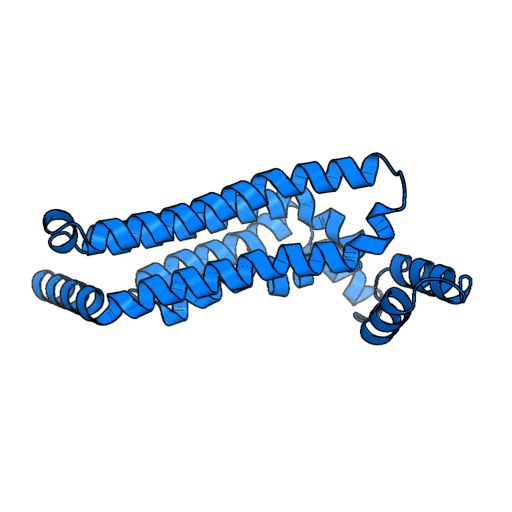A 1 99 ? 0.055 -0.342 10.741 1.00 90.81 99 GLY A O 1
ATOM 775 N N . ALA A 1 100 ? -0.626 -1.600 12.467 1.00 93.38 100 ALA A N 1
ATOM 776 C CA . ALA A 1 100 ? 0.302 -2.700 12.218 1.00 93.38 100 ALA A CA 1
ATOM 777 C C . ALA A 1 100 ? 0.107 -3.331 10.832 1.00 93.38 100 ALA A C 1
ATOM 779 O O . ALA A 1 100 ? 1.088 -3.638 10.157 1.00 93.38 100 ALA A O 1
ATOM 780 N N . VAL A 1 101 ? -1.140 -3.493 10.386 1.00 94.62 101 VAL A N 1
ATOM 781 C CA . VAL A 1 101 ? -1.469 -4.059 9.071 1.00 94.62 101 VAL A CA 1
ATOM 782 C C . VAL A 1 101 ? -0.959 -3.166 7.946 1.00 94.62 101 VAL A C 1
ATOM 784 O O . VAL A 1 101 ? -0.270 -3.650 7.052 1.00 94.62 101 VAL A O 1
ATOM 787 N N . TYR A 1 102 ? -1.240 -1.864 7.999 1.00 94.38 102 TYR A N 1
ATOM 788 C CA . TYR A 1 102 ? -0.813 -0.942 6.946 1.00 94.38 102 TYR A CA 1
ATOM 789 C C . TYR A 1 102 ? 0.693 -0.657 6.971 1.00 94.38 102 TYR A C 1
ATOM 791 O O . TYR A 1 102 ? 1.300 -0.534 5.912 1.00 94.38 102 TYR A O 1
ATOM 799 N N . LEU A 1 103 ? 1.327 -0.633 8.146 1.00 94.56 103 LEU A N 1
ATOM 800 C CA . LEU A 1 103 ? 2.790 -0.583 8.241 1.00 94.56 103 LEU A CA 1
ATOM 801 C C . LEU A 1 103 ? 3.429 -1.838 7.636 1.00 94.56 103 LEU A C 1
ATOM 803 O O . LEU A 1 103 ? 4.362 -1.731 6.844 1.00 94.56 103 LEU A O 1
ATOM 807 N N . SER A 1 104 ? 2.898 -3.022 7.951 1.00 95.19 104 SER A N 1
ATOM 808 C CA . SER A 1 104 ? 3.380 -4.287 7.379 1.00 95.19 104 SER A CA 1
ATOM 809 C C . SER A 1 104 ? 3.189 -4.324 5.864 1.00 95.19 104 SER A C 1
ATOM 811 O O . SER A 1 104 ? 4.091 -4.743 5.146 1.00 95.19 104 SER A O 1
ATOM 813 N N . TYR A 1 105 ? 2.051 -3.829 5.370 1.00 95.00 105 TYR A N 1
ATOM 814 C CA . TYR A 1 105 ? 1.795 -3.662 3.942 1.00 95.00 105 TYR A CA 1
ATOM 815 C C . TYR A 1 105 ? 2.863 -2.783 3.273 1.00 95.00 105 TYR A C 1
ATOM 817 O O . TYR A 1 105 ? 3.472 -3.212 2.297 1.00 95.00 105 TYR A O 1
ATOM 825 N N . VAL A 1 106 ? 3.153 -1.596 3.826 1.00 95.00 106 VAL A N 1
ATOM 826 C CA . VAL A 1 106 ? 4.192 -0.693 3.293 1.00 95.00 106 VAL A CA 1
ATOM 827 C C . VAL A 1 106 ? 5.558 -1.377 3.277 1.00 95.00 106 VAL A C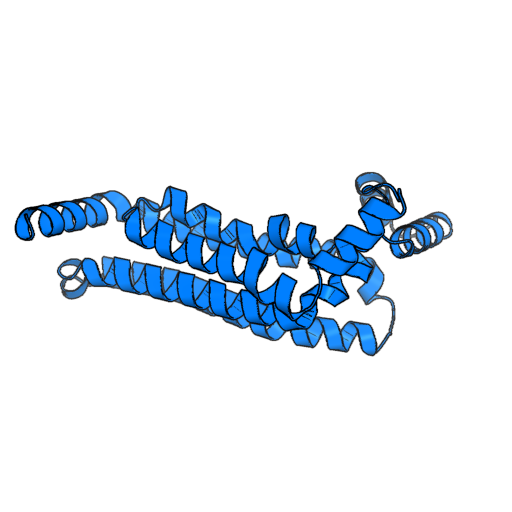 1
ATOM 829 O O . VAL A 1 106 ? 6.282 -1.276 2.291 1.00 95.00 106 VAL A O 1
ATOM 832 N N . VAL A 1 107 ? 5.916 -2.118 4.329 1.00 94.38 107 VAL A N 1
ATOM 833 C CA . VAL A 1 107 ? 7.183 -2.863 4.371 1.00 94.38 107 VAL A CA 1
ATOM 834 C C . VAL A 1 107 ? 7.234 -3.932 3.279 1.00 94.38 107 VAL A C 1
ATOM 836 O O . VAL A 1 107 ? 8.205 -3.984 2.534 1.00 94.38 107 VAL A O 1
ATOM 839 N N . ILE A 1 108 ? 6.194 -4.754 3.135 1.00 93.38 108 ILE A N 1
ATOM 840 C CA . ILE A 1 108 ? 6.172 -5.832 2.134 1.00 93.38 108 ILE A CA 1
ATOM 841 C C . ILE A 1 108 ? 6.260 -5.257 0.718 1.00 93.38 108 ILE A C 1
ATOM 843 O O . ILE A 1 108 ? 7.091 -5.702 -0.074 1.00 93.38 108 ILE A O 1
ATOM 847 N N . MET A 1 109 ? 5.450 -4.240 0.421 1.00 92.25 109 MET A N 1
ATOM 848 C CA . MET A 1 109 ? 5.422 -3.623 -0.903 1.00 92.25 109 MET A CA 1
ATOM 849 C C . MET A 1 109 ? 6.690 -2.816 -1.195 1.00 92.25 109 MET A C 1
ATOM 851 O O . MET A 1 109 ? 7.151 -2.800 -2.326 1.00 92.25 109 MET A O 1
ATOM 855 N N . SER A 1 110 ? 7.322 -2.197 -0.195 1.00 91.88 110 SER A N 1
ATOM 856 C CA . SER A 1 110 ? 8.614 -1.522 -0.392 1.00 91.88 110 SER A CA 1
ATOM 857 C C . SER A 1 110 ? 9.748 -2.510 -0.679 1.00 91.88 110 SER A C 1
ATOM 859 O O . SER A 1 110 ? 10.626 -2.218 -1.488 1.00 91.88 110 SER A O 1
ATOM 861 N N . VAL A 1 111 ? 9.713 -3.709 -0.091 1.00 90.62 111 VAL A N 1
ATOM 862 C CA . VAL A 1 111 ? 10.660 -4.782 -0.424 1.00 90.62 111 VAL A CA 1
ATOM 863 C C . VAL A 1 111 ? 10.445 -5.284 -1.852 1.00 90.62 111 VAL A C 1
ATOM 865 O O . VAL A 1 111 ? 11.420 -5.425 -2.589 1.00 90.62 111 VAL A O 1
ATOM 868 N N . GLU A 1 112 ? 9.196 -5.518 -2.259 1.00 89.06 112 GLU A N 1
ATOM 869 C CA . GLU A 1 112 ? 8.853 -5.874 -3.644 1.00 89.06 112 GLU A CA 1
ATOM 870 C C . GLU A 1 112 ? 9.354 -4.811 -4.623 1.00 89.06 112 GLU A C 1
ATOM 872 O O . GLU A 1 112 ? 10.130 -5.123 -5.529 1.00 89.06 112 GLU A O 1
ATOM 877 N N . PHE A 1 113 ? 9.027 -3.549 -4.355 1.00 88.69 113 PHE A N 1
ATOM 878 C CA . PHE A 1 113 ? 9.426 -2.417 -5.173 1.00 88.69 113 PHE A CA 1
ATOM 879 C C . PHE A 1 113 ? 10.951 -2.298 -5.293 1.00 88.69 113 PHE A C 1
ATOM 881 O O . PHE A 1 113 ? 11.475 -2.052 -6.377 1.00 88.69 113 PHE A O 1
ATOM 888 N N . ALA A 1 114 ? 11.696 -2.543 -4.212 1.00 87.81 114 ALA A N 1
ATOM 889 C CA . ALA A 1 114 ? 13.156 -2.554 -4.253 1.00 87.81 114 ALA A CA 1
ATOM 890 C C . ALA A 1 114 ? 13.728 -3.713 -5.092 1.00 87.81 114 ALA A C 1
ATOM 892 O O . ALA A 1 114 ? 14.776 -3.561 -5.722 1.00 87.81 114 ALA A O 1
ATOM 893 N N . MET A 1 115 ? 13.067 -4.873 -5.106 1.00 84.38 115 MET A N 1
ATOM 894 C CA . MET A 1 115 ? 13.521 -6.047 -5.859 1.00 84.38 115 MET A CA 1
ATOM 895 C C . MET A 1 115 ? 13.169 -5.972 -7.347 1.00 84.38 115 MET A C 1
ATOM 897 O O . MET A 1 115 ? 13.958 -6.418 -8.182 1.00 84.38 115 MET A O 1
ATOM 901 N N . LEU A 1 116 ? 11.990 -5.442 -7.677 1.00 79.94 116 LEU A N 1
ATOM 902 C CA . LEU A 1 116 ? 11.391 -5.557 -9.007 1.00 79.94 116 LEU A CA 1
ATOM 903 C C . LEU A 1 116 ? 11.191 -4.208 -9.711 1.00 79.94 116 LEU A C 1
ATOM 905 O O . LEU A 1 116 ? 10.949 -4.196 -10.915 1.00 79.94 116 LEU A O 1
ATOM 909 N N . GLY A 1 117 ? 11.391 -3.076 -9.026 1.00 73.75 117 GLY A N 1
ATOM 910 C CA . GLY A 1 117 ? 11.157 -1.716 -9.535 1.00 73.75 117 GLY A CA 1
ATOM 911 C C . GLY A 1 117 ? 11.743 -1.440 -10.925 1.00 73.75 117 GLY A C 1
ATOM 912 O O . GLY A 1 117 ? 11.077 -0.877 -11.791 1.00 73.75 117 GLY A O 1
ATOM 913 N N . ASN A 1 118 ? 12.963 -1.917 -11.186 1.00 72.12 118 ASN A N 1
ATOM 914 C CA . ASN A 1 118 ? 13.632 -1.748 -12.481 1.00 72.12 118 ASN A CA 1
ATOM 915 C C . ASN A 1 118 ? 13.078 -2.647 -13.597 1.00 72.12 118 ASN A C 1
ATOM 917 O O . ASN A 1 118 ? 13.177 -2.288 -14.770 1.00 72.12 118 ASN A O 1
ATOM 921 N N . LEU A 1 119 ? 12.508 -3.808 -13.269 1.00 72.19 119 LEU A N 1
ATOM 922 C CA . LEU A 1 119 ? 11.994 -4.766 -14.257 1.00 72.19 119 LEU A CA 1
ATOM 923 C C . LEU A 1 119 ? 10.726 -4.245 -14.934 1.00 72.19 119 LEU A C 1
ATOM 925 O O . LEU A 1 119 ? 10.509 -4.484 -16.120 1.00 72.19 119 LEU A O 1
ATOM 929 N N . TRP A 1 120 ? 9.959 -3.422 -14.223 1.00 70.75 120 TRP A N 1
ATOM 930 C CA . TRP A 1 120 ? 8.790 -2.725 -14.754 1.00 70.75 120 TRP A CA 1
ATOM 931 C C . TRP A 1 120 ? 9.113 -1.768 -15.899 1.00 70.75 120 TRP A C 1
ATOM 933 O O . TRP A 1 120 ? 8.218 -1.402 -16.662 1.00 70.75 120 TRP A O 1
ATOM 943 N N . SER A 1 121 ? 10.388 -1.406 -16.078 1.00 70.81 121 SER A N 1
ATOM 944 C CA . SER A 1 121 ? 10.797 -0.578 -17.210 1.00 70.81 121 SER A CA 1
ATOM 945 C C . SER A 1 121 ? 10.570 -1.243 -18.572 1.00 70.81 121 SER A C 1
ATOM 947 O O . SER A 1 121 ? 10.363 -0.559 -19.576 1.00 70.81 121 SER A O 1
ATOM 949 N N . PHE A 1 122 ? 10.552 -2.578 -18.602 1.00 66.19 122 PHE A N 1
ATOM 950 C CA . PHE A 1 122 ? 10.240 -3.356 -19.795 1.00 66.19 122 PHE A CA 1
ATOM 951 C C . PHE A 1 122 ? 8.767 -3.222 -20.206 1.00 66.19 122 PHE A C 1
ATOM 953 O O . PHE A 1 122 ? 8.476 -3.063 -21.389 1.00 66.19 122 PHE A O 1
ATOM 960 N N . LEU A 1 123 ? 7.843 -3.237 -19.242 1.00 66.12 123 LEU A N 1
ATOM 961 C CA . LEU A 1 123 ? 6.399 -3.153 -19.490 1.00 66.12 123 LEU A CA 1
ATOM 962 C C . LEU A 1 123 ? 5.929 -1.714 -19.691 1.00 66.12 123 LEU A C 1
ATOM 964 O O . LEU A 1 123 ? 5.163 -1.429 -20.600 1.00 66.12 123 LEU A O 1
ATOM 968 N N . TYR A 1 124 ? 6.406 -0.789 -18.871 1.00 70.69 124 TYR A N 1
ATOM 969 C CA . TYR A 1 124 ? 5.842 0.558 -18.788 1.00 70.69 124 TYR A CA 1
ATOM 970 C C . TYR A 1 124 ? 6.801 1.645 -19.305 1.00 70.69 124 TYR A C 1
ATOM 972 O O . TYR A 1 124 ? 6.529 2.837 -19.181 1.00 70.69 124 TYR A O 1
ATOM 980 N N . GLY A 1 125 ? 7.930 1.248 -19.900 1.00 70.38 125 GLY A N 1
ATOM 981 C CA . GLY A 1 125 ? 8.976 2.160 -20.366 1.00 70.38 125 GLY A CA 1
ATOM 982 C C . GLY A 1 125 ? 9.907 2.612 -19.239 1.00 70.38 125 GLY A C 1
ATOM 983 O O . GLY A 1 125 ? 9.749 2.231 -18.086 1.00 70.38 125 GLY A O 1
ATOM 984 N N . LYS A 1 126 ? 10.907 3.449 -19.537 1.00 70.19 126 LYS A N 1
ATOM 985 C CA . LYS A 1 126 ? 11.992 3.784 -18.587 1.00 70.19 126 LYS A CA 1
ATOM 986 C C . LYS A 1 126 ? 11.534 4.336 -17.220 1.00 70.19 126 LYS A C 1
ATOM 988 O O . LYS A 1 126 ? 12.281 4.221 -16.255 1.00 70.19 126 LYS A O 1
ATOM 993 N N . GLN A 1 127 ? 10.329 4.902 -17.118 1.00 74.44 127 GLN A N 1
ATOM 994 C CA . GLN A 1 127 ? 9.736 5.389 -15.860 1.00 74.44 127 GLN A CA 1
ATOM 995 C C . GLN A 1 127 ? 8.610 4.499 -15.321 1.00 74.44 127 GLN A C 1
ATOM 997 O O . GLN A 1 127 ? 7.778 4.928 -14.523 1.00 74.44 127 GLN A O 1
ATOM 1002 N N . GLY A 1 128 ? 8.589 3.238 -15.740 1.00 74.81 128 GLY A N 1
ATOM 1003 C CA . GLY A 1 128 ? 7.555 2.280 -15.385 1.00 74.81 128 GLY A CA 1
ATOM 1004 C C . GLY A 1 128 ? 7.341 2.085 -13.893 1.00 74.81 128 GLY A C 1
ATOM 1005 O O . GLY A 1 128 ? 6.220 1.855 -13.451 1.00 74.81 128 GLY A O 1
ATOM 1006 N N . TRP A 1 129 ? 8.401 2.270 -13.111 1.00 82.50 129 TRP A N 1
ATOM 1007 C CA . TRP A 1 129 ? 8.355 2.211 -11.658 1.00 82.50 129 TRP A CA 1
ATOM 1008 C C . TRP A 1 129 ? 7.410 3.267 -11.048 1.00 82.50 129 TRP A C 1
ATOM 1010 O O . TRP A 1 129 ? 6.742 2.977 -10.062 1.00 82.50 129 TRP A O 1
ATOM 1020 N N . ILE A 1 130 ? 7.284 4.461 -11.648 1.00 84.75 130 ILE A N 1
ATOM 1021 C CA . ILE A 1 130 ? 6.361 5.513 -11.178 1.00 84.75 130 ILE A CA 1
ATOM 1022 C C . ILE A 1 130 ? 4.913 5.110 -11.449 1.00 84.75 130 ILE A C 1
ATOM 1024 O O . ILE A 1 130 ? 4.050 5.258 -10.585 1.00 84.75 130 ILE A O 1
ATOM 1028 N N . LEU A 1 131 ? 4.645 4.588 -12.649 1.00 80.94 131 LEU A N 1
ATOM 1029 C CA . LEU A 1 131 ? 3.312 4.122 -13.023 1.00 80.94 131 LEU A CA 1
ATOM 1030 C C . LEU A 1 131 ? 2.880 2.950 -12.135 1.00 80.94 131 LEU A C 1
ATOM 1032 O O . LEU A 1 131 ? 1.762 2.967 -11.622 1.00 80.94 131 LEU A O 1
ATOM 1036 N N . LYS A 1 132 ? 3.787 2.002 -11.870 1.00 81.94 132 LYS A N 1
ATOM 1037 C CA . LYS A 1 132 ? 3.546 0.894 -10.939 1.00 81.94 132 LYS A CA 1
ATOM 1038 C C . LYS A 1 132 ? 3.165 1.406 -9.545 1.00 81.94 132 LYS A C 1
ATOM 1040 O O . LYS A 1 132 ? 2.122 1.032 -9.014 1.00 81.94 132 LYS A O 1
ATOM 1045 N N . LEU A 1 133 ? 3.927 2.353 -8.997 1.00 86.81 133 LEU A N 1
ATOM 1046 C CA . LEU A 1 133 ? 3.621 2.933 -7.688 1.00 86.81 133 LEU A CA 1
ATOM 1047 C C . LEU A 1 133 ? 2.240 3.600 -7.648 1.00 86.81 133 LEU A C 1
ATOM 1049 O O . LEU A 1 133 ? 1.443 3.315 -6.755 1.00 86.81 133 LEU A O 1
ATOM 1053 N N . ILE A 1 134 ? 1.945 4.487 -8.603 1.00 85.44 134 ILE A N 1
ATOM 1054 C CA . ILE A 1 134 ? 0.718 5.299 -8.589 1.00 85.44 134 ILE A CA 1
ATOM 1055 C C . ILE A 1 134 ? -0.530 4.439 -8.787 1.00 85.44 134 ILE A C 1
ATOM 1057 O O . ILE A 1 134 ? -1.540 4.679 -8.126 1.00 85.44 134 ILE A O 1
ATOM 1061 N N . PHE A 1 135 ? -0.475 3.462 -9.692 1.00 82.19 135 PHE A N 1
ATOM 1062 C CA . PHE A 1 135 ? -1.656 2.705 -10.105 1.00 82.19 135 PHE A CA 1
ATOM 1063 C C . PHE A 1 135 ? -1.819 1.358 -9.400 1.00 82.19 135 PHE A C 1
ATOM 1065 O O . PHE A 1 135 ? -2.922 0.817 -9.430 1.00 82.19 135 PHE A O 1
ATOM 1072 N N . PHE A 1 136 ? -0.779 0.837 -8.741 1.00 82.94 136 PHE A N 1
ATOM 1073 C CA . PHE A 1 136 ? -0.805 -0.519 -8.185 1.00 82.94 136 PHE A CA 1
ATOM 1074 C C . PHE A 1 136 ? -0.419 -0.560 -6.701 1.00 82.94 136 PHE A C 1
ATOM 1076 O O . PHE A 1 136 ? -1.166 -1.126 -5.905 1.00 82.94 136 PHE A O 1
ATOM 1083 N N . ASP A 1 137 ? 0.676 0.089 -6.291 1.00 86.69 137 ASP A N 1
ATOM 1084 C CA . ASP A 1 137 ? 1.210 -0.107 -4.929 1.00 86.69 137 ASP A CA 1
ATOM 1085 C C . ASP A 1 137 ? 0.640 0.883 -3.898 1.00 86.69 137 ASP A C 1
ATOM 1087 O O . ASP A 1 137 ? 0.397 0.529 -2.739 1.00 86.69 137 ASP A O 1
ATOM 1091 N N . LEU A 1 138 ? 0.393 2.132 -4.306 1.00 89.94 138 LEU A N 1
ATOM 1092 C CA . LEU A 1 138 ? -0.146 3.197 -3.453 1.00 89.94 138 LEU A CA 1
ATOM 1093 C C . LEU A 1 138 ? -1.680 3.233 -3.315 1.00 89.94 138 LEU A C 1
ATOM 1095 O O . LEU A 1 138 ? -2.140 3.635 -2.240 1.00 89.94 138 LEU A O 1
ATOM 1099 N N . PRO A 1 139 ? -2.510 2.844 -4.308 1.00 89.94 139 PRO A N 1
ATOM 1100 C CA . PRO A 1 139 ? -3.966 2.958 -4.201 1.00 89.94 139 PRO A CA 1
ATOM 1101 C C . PRO A 1 139 ? -4.584 2.321 -2.950 1.00 89.94 139 PRO A C 1
ATOM 1103 O O . PRO A 1 139 ? -5.464 2.947 -2.355 1.00 89.94 139 PRO A O 1
ATOM 1106 N N . PRO A 1 140 ? -4.121 1.155 -2.459 1.00 90.94 140 PRO A N 1
ATOM 1107 C CA . PRO A 1 140 ? -4.645 0.583 -1.220 1.00 90.94 140 PRO A CA 1
ATOM 1108 C C . PRO A 1 140 ? -4.486 1.511 -0.008 1.00 90.94 140 PRO A C 1
ATOM 1110 O O . PRO A 1 140 ? -5.347 1.518 0.871 1.00 90.94 140 PRO A O 1
ATOM 1113 N N . LEU A 1 141 ? -3.463 2.375 0.030 1.00 90.88 141 LEU A N 1
ATOM 1114 C CA . LEU A 1 141 ? -3.261 3.352 1.109 1.00 90.88 141 LEU A CA 1
ATOM 1115 C C . LEU A 1 141 ? -4.298 4.482 1.097 1.00 90.88 141 LEU A C 1
ATOM 1117 O O . LEU A 1 141 ? -4.596 5.041 2.150 1.00 90.88 141 LEU A O 1
ATOM 1121 N N . ILE A 1 142 ? -4.912 4.787 -0.052 1.00 87.88 142 ILE A N 1
ATOM 1122 C CA . ILE A 1 142 ? -5.957 5.822 -0.161 1.00 87.88 142 ILE A CA 1
ATOM 1123 C C . ILE A 1 142 ? -7.154 5.483 0.741 1.00 87.88 142 ILE A C 1
ATOM 1125 O O . ILE A 1 142 ? -7.800 6.376 1.291 1.00 87.88 142 ILE A O 1
ATOM 1129 N N . SER A 1 143 ? -7.415 4.192 0.967 1.00 89.19 143 SER A N 1
ATOM 1130 C CA . SER A 1 143 ? -8.476 3.729 1.868 1.00 89.19 143 SER A CA 1
ATOM 1131 C C . SER A 1 143 ? -8.335 4.250 3.309 1.00 89.19 143 SER A C 1
ATOM 1133 O O . SER A 1 143 ? -9.352 4.468 3.972 1.00 89.19 143 SER A O 1
ATOM 1135 N N . LEU A 1 144 ? -7.110 4.543 3.773 1.00 88.19 144 LEU A N 1
ATOM 1136 C CA . LEU A 1 144 ? -6.839 5.095 5.108 1.00 88.19 144 LEU A CA 1
ATOM 1137 C C . LEU A 1 144 ? -7.534 6.441 5.333 1.00 88.19 144 LEU A C 1
ATOM 1139 O O . LEU A 1 144 ? -7.995 6.718 6.442 1.00 88.19 144 LEU A O 1
ATOM 1143 N N . LEU A 1 145 ? -7.666 7.250 4.276 1.00 84.50 145 LEU A N 1
ATOM 1144 C CA . LEU A 1 145 ? -8.335 8.553 4.330 1.00 84.50 145 LEU A CA 1
ATOM 1145 C C . LEU A 1 145 ? -9.837 8.415 4.623 1.00 84.50 145 LEU A C 1
ATOM 1147 O O . LEU A 1 145 ? -10.448 9.317 5.193 1.00 84.50 145 LEU A O 1
ATOM 1151 N N . PHE A 1 146 ? -10.430 7.268 4.286 1.00 82.12 146 PHE A N 1
ATOM 1152 C CA . PHE A 1 146 ? -11.857 7.002 4.465 1.00 82.12 146 PHE A CA 1
ATOM 1153 C C . PHE A 1 146 ? -12.178 6.250 5.764 1.00 82.12 146 PHE A C 1
ATOM 1155 O O . PHE A 1 146 ? -13.319 6.288 6.231 1.00 82.12 146 PHE A O 1
ATOM 1162 N N . MET A 1 147 ? -11.181 5.634 6.408 1.00 83.19 147 MET A N 1
ATOM 1163 C CA . MET A 1 147 ? -11.358 4.865 7.648 1.00 83.19 147 MET A CA 1
ATOM 1164 C C . MET A 1 147 ? -11.625 5.724 8.898 1.00 83.19 147 MET A C 1
ATOM 1166 O O . MET A 1 147 ? -11.942 5.175 9.949 1.00 83.19 147 MET A O 1
ATOM 1170 N N . SER A 1 148 ? -11.569 7.063 8.805 1.00 81.19 148 SER A N 1
ATOM 1171 C CA . SER A 1 148 ? -11.706 7.978 9.960 1.00 81.19 148 SER A CA 1
ATOM 1172 C C . SER A 1 148 ? -10.735 7.641 11.097 1.00 81.19 148 SER A C 1
ATOM 1174 O O . SER A 1 148 ? -11.105 7.634 12.268 1.00 81.19 148 SER A O 1
ATOM 1176 N N . LEU A 1 149 ? -9.493 7.330 10.730 1.00 83.12 149 LEU A N 1
ATOM 1177 C CA . LEU A 1 149 ? -8.402 7.082 11.664 1.00 83.12 149 LEU A CA 1
ATOM 1178 C C . LEU A 1 149 ? -7.894 8.397 12.277 1.00 83.12 149 LEU A C 1
ATOM 1180 O O . LEU A 1 149 ? -8.054 9.461 11.673 1.00 83.12 149 LEU A O 1
ATOM 1184 N N . PRO A 1 150 ? -7.235 8.346 13.448 1.00 84.62 150 PRO A N 1
ATOM 1185 C CA . PRO A 1 150 ? -6.531 9.497 13.995 1.00 84.62 150 PRO A CA 1
ATOM 1186 C C . PRO A 1 150 ? -5.497 10.022 12.995 1.00 84.62 150 PRO A C 1
ATOM 1188 O O . PRO A 1 150 ? -4.691 9.250 12.471 1.00 84.62 150 PRO A O 1
ATOM 1191 N N . THR A 1 151 ? -5.482 11.337 12.767 1.00 83.75 151 THR A N 1
ATOM 1192 C CA . THR A 1 151 ? -4.614 11.982 11.767 1.00 83.75 151 THR A CA 1
ATOM 1193 C C . THR A 1 151 ? -3.136 11.656 11.970 1.00 83.75 151 THR A C 1
ATOM 1195 O O . THR A 1 151 ? -2.410 11.504 10.995 1.00 83.75 151 THR A O 1
ATOM 1198 N N . PHE A 1 152 ? -2.696 11.495 13.222 1.00 86.06 152 PHE A N 1
ATOM 1199 C CA . PHE A 1 152 ? -1.317 11.126 13.542 1.00 86.06 152 PHE A CA 1
ATOM 1200 C C . PHE A 1 152 ? -0.932 9.751 12.975 1.00 86.06 152 PHE A C 1
ATOM 1202 O O . PHE A 1 152 ? 0.107 9.630 12.338 1.00 86.06 152 PHE A O 1
ATOM 1209 N N . LEU A 1 153 ? -1.801 8.743 13.126 1.00 86.88 153 LEU A N 1
ATOM 1210 C CA . LEU A 1 153 ? -1.552 7.388 12.624 1.00 86.88 153 LEU A CA 1
ATOM 1211 C C . LEU A 1 153 ? -1.531 7.352 11.091 1.00 86.88 153 LEU A C 1
ATOM 1213 O O . LEU A 1 153 ? -0.665 6.723 10.490 1.00 86.88 153 LEU A O 1
ATOM 1217 N N . VAL A 1 154 ? -2.469 8.055 10.448 1.00 90.31 154 VAL A N 1
ATOM 1218 C CA . VAL A 1 154 ? -2.485 8.183 8.981 1.00 90.31 154 VAL A CA 1
ATOM 1219 C C . VAL A 1 154 ? -1.223 8.895 8.500 1.00 90.31 154 VAL A C 1
ATOM 1221 O O . VAL A 1 154 ? -0.593 8.448 7.547 1.00 90.31 154 VAL A O 1
ATOM 1224 N N . GLY A 1 155 ? -0.832 9.975 9.181 1.00 90.38 155 GLY A N 1
ATOM 1225 C CA . GLY A 1 155 ? 0.381 10.727 8.886 1.00 90.38 155 GLY A CA 1
ATOM 1226 C C . GLY A 1 155 ? 1.638 9.869 8.986 1.00 90.38 155 GLY A C 1
ATOM 1227 O O . GLY A 1 155 ? 2.461 9.921 8.082 1.00 90.38 155 GLY A O 1
ATOM 1228 N N . GLU A 1 156 ? 1.763 9.043 10.024 1.00 92.06 156 GLU A N 1
ATOM 1229 C CA . GLU A 1 156 ? 2.897 8.131 10.211 1.00 92.06 156 GLU A CA 1
ATOM 1230 C C . GLU A 1 156 ? 3.006 7.105 9.073 1.00 92.06 156 GLU A C 1
ATOM 1232 O O . GLU A 1 156 ? 4.073 6.955 8.475 1.00 92.06 156 GLU A O 1
ATOM 1237 N N . ILE A 1 157 ? 1.895 6.454 8.711 1.00 93.06 157 ILE A N 1
ATOM 1238 C CA . ILE A 1 157 ? 1.867 5.467 7.621 1.00 93.06 157 ILE A CA 1
ATOM 1239 C C . ILE A 1 157 ? 2.198 6.130 6.278 1.00 93.06 157 ILE A C 1
ATOM 1241 O O . ILE A 1 157 ? 3.034 5.629 5.527 1.00 93.06 157 ILE A O 1
ATOM 1245 N N . MET A 1 158 ? 1.568 7.270 5.977 1.00 93.12 158 MET A N 1
ATOM 1246 C CA . MET A 1 158 ? 1.795 7.997 4.726 1.00 93.12 158 MET A CA 1
ATOM 1247 C C . MET A 1 158 ? 3.219 8.548 4.645 1.00 93.12 158 MET A C 1
ATOM 1249 O O . MET A 1 158 ? 3.839 8.483 3.587 1.00 93.12 158 MET A O 1
ATOM 1253 N N . PHE A 1 159 ? 3.765 9.048 5.756 1.00 92.62 159 PHE A N 1
ATOM 1254 C CA . PHE A 1 159 ? 5.149 9.499 5.830 1.00 92.62 159 PHE A CA 1
ATOM 1255 C C . PHE A 1 159 ? 6.117 8.351 5.548 1.00 92.62 159 PHE A C 1
ATOM 1257 O O . PHE A 1 159 ? 7.018 8.514 4.730 1.00 92.62 159 PHE A O 1
ATOM 1264 N N . LEU A 1 160 ? 5.908 7.177 6.154 1.00 93.75 160 LEU A N 1
ATOM 1265 C CA . LEU A 1 160 ? 6.745 6.005 5.903 1.00 93.75 160 LEU A CA 1
ATOM 1266 C C . LEU A 1 160 ? 6.640 5.524 4.449 1.00 93.75 160 LEU A C 1
ATOM 1268 O O . LEU A 1 160 ? 7.654 5.172 3.844 1.00 93.75 160 LEU A O 1
ATOM 1272 N N . ALA A 1 161 ? 5.439 5.542 3.867 1.00 92.88 161 ALA A N 1
ATOM 1273 C CA . ALA A 1 161 ? 5.231 5.202 2.462 1.00 92.88 161 ALA A CA 1
ATOM 1274 C C . ALA A 1 161 ? 5.982 6.173 1.536 1.00 92.88 161 ALA A C 1
ATOM 1276 O O . ALA A 1 161 ? 6.762 5.742 0.693 1.00 92.88 161 ALA A O 1
ATOM 1277 N N . ILE A 1 162 ? 5.836 7.486 1.733 1.00 92.19 162 ILE A N 1
ATOM 1278 C CA . ILE A 1 162 ? 6.553 8.495 0.937 1.00 92.19 162 ILE A CA 1
ATOM 1279 C C . ILE A 1 162 ? 8.068 8.346 1.115 1.00 92.19 162 ILE A C 1
ATOM 1281 O O . ILE A 1 162 ? 8.822 8.373 0.142 1.00 92.19 162 ILE A O 1
ATOM 1285 N N . LEU A 1 163 ? 8.528 8.161 2.352 1.00 94.19 163 LEU A N 1
ATOM 1286 C CA . LEU A 1 163 ? 9.946 8.018 2.652 1.00 94.19 163 LEU A CA 1
ATOM 1287 C C . LEU A 1 163 ? 10.536 6.770 1.982 1.00 94.19 163 LEU A C 1
ATOM 1289 O O . LEU A 1 163 ? 11.613 6.850 1.402 1.00 94.19 163 LEU A O 1
ATOM 1293 N N . SER A 1 164 ? 9.843 5.633 2.014 1.00 92.69 164 SER A N 1
ATOM 1294 C CA . SER A 1 164 ? 10.318 4.390 1.393 1.00 92.69 164 SER A CA 1
ATOM 1295 C C . SER A 1 164 ? 10.265 4.444 -0.136 1.00 92.69 164 SER A C 1
ATOM 1297 O O . SER A 1 164 ? 11.303 4.275 -0.781 1.00 92.69 164 SER A O 1
ATOM 1299 N N . PHE A 1 165 ? 9.092 4.726 -0.708 1.00 90.88 165 PHE A N 1
ATOM 1300 C CA . PHE A 1 165 ? 8.838 4.627 -2.148 1.00 90.88 165 PHE A CA 1
ATOM 1301 C C . PHE A 1 165 ? 9.367 5.803 -2.966 1.00 90.88 165 PHE A C 1
ATOM 1303 O O . PHE A 1 165 ?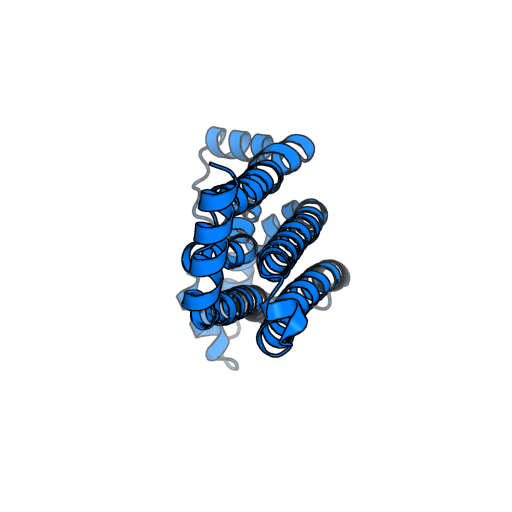 9.714 5.606 -4.126 1.00 90.88 165 PHE A O 1
ATOM 1310 N N . SER A 1 166 ? 9.464 7.006 -2.390 1.00 88.38 166 SER A N 1
ATOM 1311 C CA . SER A 1 166 ? 9.916 8.201 -3.121 1.00 88.38 166 SER A CA 1
ATOM 1312 C C . SER A 1 166 ? 11.335 8.629 -2.753 1.00 88.38 166 SER A C 1
ATOM 1314 O O . SER A 1 166 ? 12.028 9.225 -3.572 1.00 88.38 166 SER A O 1
ATOM 1316 N N . VAL A 1 167 ? 11.805 8.345 -1.535 1.00 90.56 167 VAL A N 1
ATOM 1317 C CA . VAL A 1 167 ? 13.110 8.846 -1.074 1.00 90.56 167 VAL A CA 1
ATOM 1318 C C . VAL A 1 167 ? 14.143 7.731 -0.992 1.00 90.56 167 VAL A C 1
ATOM 1320 O O . VAL A 1 167 ? 15.092 7.734 -1.771 1.00 90.56 167 VAL A O 1
ATOM 1323 N N . ILE A 1 168 ? 13.977 6.775 -0.078 1.00 92.75 168 ILE A N 1
ATOM 1324 C CA . ILE A 1 168 ? 14.998 5.778 0.257 1.00 92.75 168 ILE A CA 1
ATOM 1325 C C . ILE A 1 168 ? 15.283 4.871 -0.940 1.00 92.75 168 ILE A C 1
ATOM 1327 O O . ILE A 1 168 ? 16.419 4.834 -1.409 1.00 92.75 168 ILE A O 1
ATOM 1331 N N . ILE A 1 169 ? 14.274 4.161 -1.452 1.00 91.62 169 ILE A N 1
ATOM 1332 C CA . ILE A 1 169 ? 14.492 3.151 -2.495 1.00 91.62 169 ILE A CA 1
ATOM 1333 C C . ILE A 1 169 ? 14.965 3.796 -3.803 1.00 91.62 169 ILE A C 1
ATOM 1335 O O . ILE A 1 169 ? 16.024 3.395 -4.294 1.00 91.62 169 ILE A O 1
ATOM 1339 N N . PRO A 1 170 ? 14.295 4.838 -4.338 1.00 88.88 170 PRO A N 1
ATOM 1340 C CA . PRO A 1 170 ? 14.762 5.495 -5.555 1.00 88.88 170 PRO A CA 1
ATOM 1341 C C . PRO A 1 170 ? 16.171 6.087 -5.453 1.00 88.88 170 PRO A C 1
ATOM 1343 O O . PRO A 1 170 ? 16.896 6.106 -6.447 1.00 88.88 170 PRO A O 1
ATOM 1346 N N . THR A 1 171 ? 16.579 6.568 -4.272 1.00 88.38 171 THR A N 1
ATOM 1347 C CA . THR A 1 171 ? 17.928 7.122 -4.069 1.00 88.38 171 THR A CA 1
ATOM 1348 C C . THR A 1 171 ? 18.979 6.020 -3.999 1.00 88.38 171 THR A C 1
ATOM 1350 O O . THR A 1 171 ? 20.020 6.136 -4.638 1.00 88.38 171 THR A O 1
ATOM 1353 N N . VAL A 1 172 ? 18.714 4.942 -3.256 1.00 89.38 172 VAL A N 1
ATOM 1354 C CA . VAL A 1 172 ? 19.658 3.824 -3.093 1.00 89.38 172 VAL A CA 1
ATOM 1355 C C . VAL A 1 172 ? 19.837 3.045 -4.397 1.00 89.38 172 VAL A C 1
ATOM 1357 O O . VAL A 1 172 ? 20.949 2.626 -4.709 1.00 89.38 172 VAL A O 1
ATOM 1360 N N . LEU A 1 173 ? 18.764 2.869 -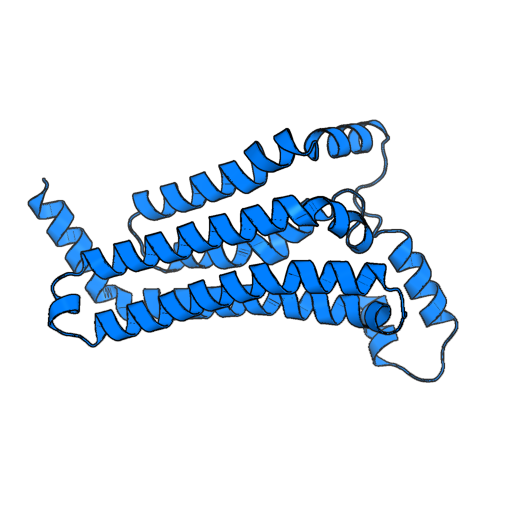5.171 1.00 87.25 173 LEU A N 1
ATOM 1361 C CA . LEU A 1 173 ? 18.779 2.099 -6.418 1.00 87.25 173 LEU A CA 1
ATOM 1362 C C . LEU A 1 173 ? 18.985 2.954 -7.680 1.00 87.25 173 LEU A C 1
ATOM 1364 O O . LEU A 1 173 ? 19.004 2.411 -8.783 1.00 87.25 173 LEU A O 1
ATOM 1368 N N . GLY A 1 174 ? 19.151 4.273 -7.539 1.00 83.62 174 GLY A N 1
ATOM 1369 C CA . GLY A 1 174 ? 19.493 5.171 -8.648 1.00 83.62 174 GLY A CA 1
ATOM 1370 C C . GLY A 1 174 ? 18.347 5.495 -9.616 1.00 83.62 174 GLY A C 1
ATOM 1371 O O . GLY A 1 174 ? 18.599 5.952 -10.732 1.00 83.62 174 GLY A O 1
ATOM 1372 N N . TYR A 1 175 ? 17.083 5.313 -9.222 1.00 83.44 175 TYR A N 1
ATOM 1373 C CA . TYR A 1 175 ? 15.926 5.568 -10.100 1.00 83.44 175 TYR A CA 1
ATOM 1374 C C . TYR A 1 175 ? 15.836 7.044 -10.511 1.00 83.44 175 TYR A C 1
ATOM 1376 O O . TYR A 1 175 ? 15.519 7.362 -11.658 1.00 83.44 175 TYR A O 1
ATOM 1384 N N . TRP A 1 176 ? 16.200 7.955 -9.603 1.00 82.88 176 TRP A N 1
ATOM 1385 C CA . TRP A 1 176 ? 16.229 9.394 -9.877 1.00 82.88 176 TRP A CA 1
ATOM 1386 C C . TRP A 1 176 ? 17.285 9.800 -10.911 1.00 82.88 176 TRP A C 1
ATOM 1388 O O . TRP A 1 176 ? 17.061 10.720 -11.695 1.00 82.88 176 TRP A O 1
ATOM 1398 N N . GLN A 1 177 ? 18.424 9.107 -10.946 1.00 80.38 177 GLN A N 1
ATOM 1399 C CA . GLN A 1 177 ? 19.492 9.381 -11.913 1.00 80.38 177 GLN A CA 1
ATOM 1400 C C . GLN A 1 177 ? 19.036 8.996 -13.322 1.00 80.38 177 GLN A C 1
ATOM 1402 O O . GLN A 1 177 ? 19.140 9.805 -14.241 1.00 80.38 177 GLN A O 1
ATOM 1407 N N . SER A 1 178 ? 18.399 7.826 -13.451 1.00 72.25 178 SER A N 1
ATOM 1408 C CA . SER A 1 178 ? 17.785 7.386 -14.708 1.00 72.25 178 SER A CA 1
ATOM 1409 C C . SER A 1 178 ? 16.764 8.399 -15.241 1.00 72.25 178 SER A C 1
ATOM 1411 O O . SER A 1 178 ? 16.706 8.655 -16.443 1.00 72.25 178 SER A O 1
ATOM 1413 N N . MET A 1 179 ? 15.993 9.030 -14.352 1.00 70.75 179 MET A N 1
ATOM 1414 C CA . MET A 1 179 ? 15.015 10.049 -14.728 1.00 70.75 179 MET A CA 1
ATOM 1415 C C . MET A 1 179 ? 15.662 11.352 -15.216 1.00 70.75 179 MET A C 1
ATOM 1417 O O . MET A 1 179 ? 15.239 11.893 -16.238 1.00 70.75 179 MET A O 1
ATOM 1421 N N . ASN A 1 180 ? 16.712 11.826 -14.540 1.00 73.62 180 ASN A N 1
ATOM 1422 C CA . ASN A 1 180 ? 17.446 13.025 -14.954 1.00 73.62 180 ASN A CA 1
ATOM 1423 C C . ASN A 1 180 ? 18.076 12.862 -16.345 1.00 73.62 180 ASN A C 1
ATOM 1425 O O . ASN A 1 180 ? 18.006 13.779 -17.161 1.00 73.62 180 ASN A O 1
ATOM 1429 N N . ASP A 1 181 ? 18.621 11.685 -16.654 1.00 71.25 181 ASP A N 1
ATOM 1430 C CA . ASP A 1 181 ? 19.208 11.400 -17.968 1.00 71.25 181 ASP A CA 1
ATOM 1431 C C . ASP A 1 181 ? 18.162 11.434 -19.099 1.00 71.25 181 ASP A C 1
ATOM 1433 O O . ASP A 1 181 ? 18.450 11.846 -20.226 1.00 71.25 181 ASP A O 1
ATOM 1437 N N . ILE A 1 182 ? 16.916 11.047 -18.809 1.00 66.06 182 ILE A N 1
ATOM 1438 C CA . ILE A 1 182 ? 15.799 11.100 -19.766 1.00 66.06 182 ILE A CA 1
ATOM 1439 C C . ILE A 1 182 ? 15.346 12.540 -19.999 1.00 66.06 182 ILE A C 1
ATOM 1441 O O . ILE A 1 182 ? 15.208 12.961 -21.146 1.00 66.06 182 ILE A O 1
ATOM 1445 N N . VAL A 1 183 ? 15.159 13.308 -18.922 1.00 68.44 183 VAL A N 1
ATOM 1446 C CA . VAL A 1 183 ? 14.775 14.726 -19.009 1.00 68.44 183 VAL A CA 1
ATOM 1447 C C . VAL A 1 183 ? 15.812 15.507 -19.819 1.00 68.44 183 VAL A C 1
ATOM 1449 O O . VAL A 1 183 ? 15.453 16.293 -20.693 1.00 68.44 183 VAL A O 1
ATOM 1452 N N . ASN A 1 184 ? 17.098 15.224 -19.601 1.00 72.06 184 ASN A N 1
ATOM 1453 C CA . ASN A 1 184 ? 18.195 15.870 -20.318 1.00 72.06 184 ASN A CA 1
ATOM 1454 C C . ASN A 1 184 ? 18.343 15.403 -21.776 1.00 72.06 184 ASN A C 1
ATOM 1456 O O . ASN A 1 184 ? 18.892 16.139 -22.593 1.00 72.06 184 ASN A O 1
ATOM 1460 N N . SER A 1 185 ? 17.863 14.205 -22.125 1.00 67.25 185 SER A N 1
ATOM 1461 C CA . SER A 1 185 ? 17.906 13.684 -23.502 1.00 67.25 185 SER A CA 1
ATOM 1462 C C . SER A 1 185 ? 16.704 14.095 -24.358 1.00 67.25 185 SER A C 1
ATOM 1464 O O . SER A 1 185 ? 16.681 13.785 -25.548 1.00 67.25 185 SER A O 1
ATOM 1466 N N . GLY A 1 186 ? 15.725 14.813 -23.791 1.00 58.62 186 GLY A N 1
ATOM 1467 C CA . GLY A 1 186 ? 14.578 15.351 -24.532 1.00 58.62 186 GLY A CA 1
ATOM 1468 C C . GLY A 1 186 ? 13.639 14.283 -25.104 1.00 58.62 186 GLY A C 1
ATOM 1469 O O . GLY A 1 186 ? 12.855 14.577 -26.002 1.00 58.62 186 GLY A O 1
ATOM 1470 N N . ILE A 1 187 ? 13.724 13.041 -24.617 1.00 58.47 187 ILE A N 1
ATOM 1471 C CA . ILE A 1 187 ? 12.851 11.943 -25.042 1.00 58.47 187 ILE A CA 1
ATOM 1472 C C . ILE A 1 187 ? 11.475 12.150 -24.397 1.00 58.47 187 ILE A C 1
ATOM 1474 O O . ILE A 1 187 ? 11.372 12.257 -23.175 1.00 58.47 187 ILE A O 1
ATOM 1478 N N . GLU A 1 188 ? 10.419 12.207 -25.215 1.00 52.53 188 GLU A N 1
ATOM 1479 C CA . GLU A 1 188 ? 9.045 12.382 -24.739 1.00 52.53 188 GLU A CA 1
ATOM 1480 C C . GLU A 1 188 ? 8.616 11.255 -23.787 1.00 52.53 188 GLU A C 1
ATOM 1482 O O . GLU A 1 188 ? 8.846 10.067 -24.022 1.00 52.53 188 GLU A O 1
ATOM 1487 N N . PHE A 1 189 ? 7.941 11.661 -22.712 1.00 48.47 189 PHE A N 1
ATOM 1488 C CA . PHE A 1 189 ? 7.435 10.837 -21.608 1.00 48.47 189 PHE A CA 1
ATOM 1489 C C . PHE A 1 189 ? 6.430 9.745 -22.029 1.00 48.47 189 PHE A C 1
ATOM 1491 O O . PHE A 1 189 ? 6.048 8.910 -21.215 1.00 48.47 189 PHE A O 1
ATOM 1498 N N . THR A 1 190 ? 5.955 9.783 -23.273 1.00 47.47 190 THR A N 1
ATOM 1499 C CA . THR A 1 190 ? 4.724 9.134 -23.743 1.00 47.47 190 THR A CA 1
ATOM 1500 C C . THR A 1 190 ? 4.950 7.860 -24.544 1.00 47.47 190 THR A C 1
ATOM 1502 O O . THR A 1 190 ? 3.981 7.208 -24.929 1.00 47.47 190 THR A O 1
ATOM 1505 N N . ARG A 1 191 ? 6.200 7.462 -24.800 1.00 49.81 191 ARG A N 1
ATOM 1506 C CA . ARG A 1 191 ? 6.447 6.226 -25.542 1.00 49.81 191 ARG A CA 1
ATOM 1507 C C . ARG A 1 191 ? 6.392 5.032 -24.593 1.00 49.81 191 ARG A C 1
ATOM 1509 O O . ARG A 1 191 ? 7.349 4.773 -23.859 1.00 49.81 191 ARG A O 1
ATOM 1516 N N . PHE A 1 192 ? 5.271 4.303 -24.632 1.00 54.22 192 PHE A N 1
ATOM 1517 C CA . PHE A 1 192 ? 5.225 2.917 -24.163 1.00 54.22 192 PHE A CA 1
ATOM 1518 C C . PHE A 1 192 ? 6.445 2.172 -24.707 1.00 54.22 192 PHE A C 1
ATOM 1520 O O . PHE A 1 192 ? 6.958 2.501 -25.783 1.00 54.22 192 PHE A O 1
ATOM 1527 N N . SER A 1 193 ? 6.963 1.218 -23.934 1.00 59.69 193 SER A N 1
ATOM 1528 C CA . SER A 1 193 ? 8.189 0.524 -24.315 1.00 59.69 193 SER A CA 1
ATOM 1529 C C . SER A 1 193 ? 8.077 -0.021 -25.750 1.00 59.69 193 SER A C 1
ATOM 1531 O O . SER A 1 193 ? 6.994 -0.440 -26.164 1.00 59.69 193 SER A O 1
ATOM 1533 N N . PRO A 1 194 ? 9.179 -0.046 -26.527 1.00 58.81 194 PRO A N 1
ATOM 1534 C CA . PRO A 1 194 ? 9.180 -0.575 -27.898 1.00 58.81 194 PRO A CA 1
ATOM 1535 C C . PRO A 1 194 ? 8.662 -2.022 -27.986 1.00 58.81 194 PRO A C 1
ATOM 1537 O O . PRO A 1 194 ? 8.231 -2.469 -29.043 1.00 58.81 194 PRO A O 1
ATOM 1540 N N . PHE A 1 195 ? 8.617 -2.725 -26.854 1.00 56.34 195 PHE A N 1
ATOM 1541 C CA . PHE A 1 195 ? 7.899 -3.980 -26.683 1.00 56.34 195 PHE A CA 1
ATOM 1542 C C . PHE A 1 195 ? 6.413 -3.904 -27.102 1.00 56.34 195 PHE A C 1
ATOM 1544 O O . PHE A 1 195 ? 5.938 -4.784 -27.815 1.00 56.34 195 PHE A O 1
ATOM 1551 N N . TRP A 1 196 ? 5.668 -2.855 -26.736 1.00 58.50 196 TRP A N 1
ATOM 1552 C CA . TRP A 1 196 ? 4.265 -2.699 -27.149 1.00 58.50 196 TRP A CA 1
ATOM 1553 C C . TRP A 1 196 ? 4.114 -2.383 -28.641 1.00 58.50 196 TRP A C 1
ATOM 1555 O O . TRP A 1 196 ? 3.137 -2.809 -29.263 1.00 58.50 196 TRP A O 1
ATOM 1565 N N . GLU A 1 197 ? 5.088 -1.695 -29.245 1.00 62.25 197 GLU A N 1
ATOM 1566 C CA . GLU A 1 197 ? 5.149 -1.524 -30.705 1.00 62.25 197 GLU A CA 1
ATOM 1567 C C . GLU A 1 197 ? 5.343 -2.890 -31.395 1.00 62.25 197 GLU A C 1
ATOM 1569 O O . GLU A 1 197 ? 4.678 -3.201 -32.383 1.00 62.25 197 GLU A O 1
ATOM 1574 N N . GLU A 1 198 ? 6.175 -3.764 -30.826 1.00 59.69 198 GLU A N 1
ATOM 1575 C CA . GLU A 1 198 ? 6.397 -5.113 -31.346 1.00 59.69 198 GLU A CA 1
ATOM 1576 C C . GLU A 1 198 ? 5.163 -6.015 -31.175 1.00 59.69 198 GLU A C 1
ATOM 1578 O O . GLU A 1 198 ? 4.719 -6.629 -32.149 1.00 59.69 198 GLU A O 1
ATOM 1583 N N . VAL A 1 199 ? 4.528 -6.023 -29.997 1.00 58.47 199 VAL A N 1
ATOM 1584 C CA . VAL A 1 199 ? 3.282 -6.771 -29.752 1.00 58.47 199 VAL A CA 1
ATOM 1585 C C . VAL A 1 199 ? 2.156 -6.284 -30.656 1.00 58.47 199 VAL A C 1
ATOM 1587 O O . VAL A 1 199 ? 1.502 -7.108 -31.294 1.00 58.47 199 VAL A O 1
ATOM 1590 N N . SER A 1 200 ? 1.935 -4.973 -30.769 1.00 60.62 200 SER A N 1
ATOM 1591 C CA . SER A 1 200 ? 0.900 -4.425 -31.658 1.00 60.62 200 SER A CA 1
ATOM 1592 C C . SER A 1 200 ? 1.161 -4.777 -33.125 1.00 60.62 200 SER A C 1
ATOM 1594 O O . SER A 1 200 ? 0.228 -5.175 -33.824 1.00 60.62 200 SER A O 1
ATOM 1596 N N . SER A 1 201 ? 2.420 -4.752 -33.580 1.00 60.34 201 SER A N 1
ATOM 1597 C CA . SER A 1 201 ? 2.793 -5.181 -34.935 1.00 60.34 201 SER A CA 1
ATOM 1598 C C . SER A 1 201 ? 2.577 -6.684 -35.172 1.00 60.34 201 SER A C 1
ATOM 1600 O O . SER A 1 201 ? 2.150 -7.092 -36.256 1.00 60.34 201 SER A O 1
ATOM 1602 N N . PHE A 1 202 ? 2.813 -7.518 -34.152 1.00 55.75 202 PHE A N 1
ATOM 1603 C CA . PHE A 1 202 ? 2.581 -8.960 -34.200 1.00 55.75 202 PHE A CA 1
ATOM 1604 C C . PHE A 1 202 ? 1.083 -9.288 -34.219 1.00 55.75 202 PHE A C 1
ATOM 1606 O O . PHE A 1 202 ? 0.652 -10.194 -34.932 1.00 55.75 202 PHE A O 1
ATOM 1613 N N . CYS A 1 203 ? 0.277 -8.516 -33.486 1.00 53.81 203 CYS A N 1
ATOM 1614 C CA . CYS A 1 203 ? -1.178 -8.640 -33.468 1.00 53.81 203 CYS A CA 1
ATOM 1615 C C . CYS A 1 203 ? -1.800 -8.174 -34.790 1.00 53.81 203 CYS A C 1
ATOM 1617 O O . CYS A 1 203 ? -2.653 -8.872 -35.327 1.00 53.81 203 CYS A O 1
ATOM 1619 N N . ALA A 1 204 ? -1.310 -7.070 -35.364 1.00 55.81 204 ALA A N 1
ATOM 1620 C CA . ALA A 1 204 ? -1.747 -6.563 -36.666 1.00 55.81 204 ALA A CA 1
ATOM 1621 C C . ALA A 1 204 ? -1.398 -7.503 -37.837 1.00 55.81 204 ALA A C 1
ATOM 1623 O O . ALA A 1 204 ? -2.053 -7.479 -38.871 1.00 55.81 204 ALA A O 1
ATOM 1624 N N . ARG A 1 205 ? -0.371 -8.355 -37.699 1.00 55.50 205 ARG A N 1
ATOM 1625 C CA . ARG A 1 205 ? -0.042 -9.392 -38.698 1.00 55.50 205 ARG A CA 1
ATOM 1626 C C . ARG A 1 205 ? -0.883 -10.663 -38.574 1.00 55.50 205 ARG A C 1
ATOM 1628 O O . ARG A 1 205 ? -0.858 -11.484 -39.488 1.00 55.50 205 ARG A O 1
ATOM 1635 N N . ARG A 1 206 ? -1.591 -10.860 -37.460 1.00 49.47 206 ARG A N 1
ATOM 1636 C CA . ARG A 1 206 ? -2.303 -12.102 -37.120 1.00 49.47 206 ARG A CA 1
ATOM 1637 C C . ARG A 1 206 ? -3.812 -11.844 -37.074 1.00 49.47 206 ARG A C 1
ATOM 1639 O O . ARG A 1 206 ? -4.469 -12.071 -36.065 1.00 49.47 206 ARG A O 1
ATOM 1646 N N . ASP A 1 207 ? -4.341 -11.354 -38.188 1.00 46.84 207 ASP A N 1
ATOM 1647 C CA . ASP A 1 207 ? -5.697 -10.809 -38.343 1.00 46.84 207 ASP A CA 1
ATOM 1648 C C . ASP A 1 207 ? -6.857 -11.832 -38.310 1.00 46.84 207 ASP A C 1
ATOM 1650 O O . ASP A 1 207 ? -7.970 -11.496 -38.707 1.00 46.84 207 ASP A O 1
ATOM 1654 N N . THR A 1 208 ? -6.670 -13.078 -37.849 1.00 49.28 208 THR A N 1
ATOM 1655 C CA . THR A 1 208 ? -7.724 -14.106 -38.010 1.00 49.28 208 THR A CA 1
ATOM 1656 C C . THR A 1 208 ? -8.354 -14.703 -36.755 1.00 49.28 208 THR A C 1
ATOM 1658 O O . THR A 1 208 ? -9.485 -15.153 -36.879 1.00 49.28 208 THR A O 1
ATOM 1661 N N . ASP A 1 209 ? -7.761 -14.670 -35.551 1.00 42.84 209 ASP A N 1
ATOM 1662 C CA . ASP A 1 209 ? -8.264 -15.577 -34.487 1.00 42.84 209 ASP A CA 1
ATOM 1663 C C . ASP A 1 209 ? -8.478 -14.992 -33.073 1.00 42.84 209 ASP A C 1
ATOM 1665 O O . ASP A 1 209 ? -8.807 -15.745 -32.155 1.00 42.84 209 ASP A O 1
ATOM 1669 N N . ALA A 1 210 ? -8.333 -13.680 -32.828 1.00 48.22 210 ALA A N 1
ATOM 1670 C CA . ALA A 1 210 ? -8.524 -13.141 -31.465 1.00 48.22 210 ALA A CA 1
ATOM 1671 C C . ALA A 1 210 ? -9.014 -11.672 -31.395 1.00 48.22 210 ALA A C 1
ATOM 1673 O O . ALA A 1 210 ? -8.226 -10.772 -31.089 1.00 48.22 210 ALA A O 1
ATOM 1674 N N . PRO A 1 211 ? -10.322 -11.399 -31.578 1.00 48.50 211 PRO A N 1
ATOM 1675 C CA . PRO A 1 211 ? -10.884 -10.038 -31.552 1.00 48.50 211 PRO A CA 1
ATOM 1676 C C . PRO A 1 211 ? -10.689 -9.294 -30.216 1.00 48.50 211 PRO A C 1
ATOM 1678 O O . PRO A 1 211 ? -10.595 -8.067 -30.200 1.00 48.50 211 PRO A O 1
ATOM 1681 N N . ALA A 1 212 ? -10.561 -10.013 -29.094 1.00 47.69 212 ALA A N 1
ATOM 1682 C CA . ALA A 1 212 ? -10.317 -9.414 -27.777 1.00 47.69 212 ALA A CA 1
ATOM 1683 C C . ALA A 1 212 ? -8.940 -8.729 -27.674 1.00 47.69 212 ALA A C 1
ATOM 1685 O O . ALA A 1 212 ? -8.796 -7.706 -27.006 1.00 47.69 212 ALA A O 1
ATOM 1686 N N . LEU A 1 213 ? -7.937 -9.263 -28.375 1.00 43.31 213 LEU A N 1
ATOM 1687 C CA . LEU A 1 213 ? -6.571 -8.744 -28.352 1.00 43.31 213 LEU A CA 1
ATOM 1688 C C . LEU A 1 213 ? -6.459 -7.445 -29.169 1.00 43.31 213 LEU A C 1
ATOM 1690 O O . LEU A 1 213 ? -5.802 -6.494 -28.758 1.00 43.31 213 LEU A O 1
ATOM 1694 N N . HIS A 1 214 ? -7.186 -7.374 -30.287 1.00 44.16 214 HIS A N 1
ATOM 1695 C CA . HIS A 1 214 ? -7.260 -6.186 -31.137 1.00 44.16 214 HIS A CA 1
ATOM 1696 C C . HIS A 1 214 ? -7.980 -5.013 -30.439 1.00 44.16 214 HIS A C 1
ATOM 1698 O O . HIS A 1 214 ? -7.659 -3.847 -30.678 1.00 44.16 214 HIS A O 1
ATOM 1704 N N . MET A 1 215 ? -8.942 -5.299 -29.553 1.00 43.84 215 MET A N 1
ATOM 1705 C CA . MET A 1 215 ? -9.616 -4.279 -28.742 1.00 43.84 215 MET A CA 1
ATOM 1706 C C . MET A 1 215 ? -8.695 -3.713 -27.650 1.00 43.84 215 MET A C 1
ATOM 1708 O O . MET A 1 215 ? -8.662 -2.501 -27.458 1.00 43.8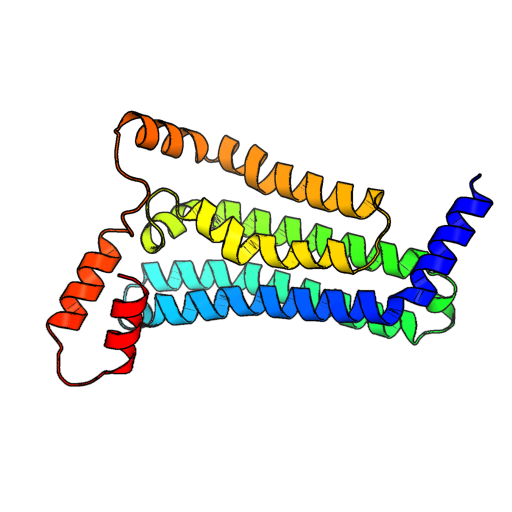4 215 MET A O 1
ATOM 1712 N N . LEU A 1 216 ? -7.902 -4.566 -26.992 1.00 42.69 216 LEU A N 1
ATOM 1713 C CA . LEU A 1 216 ? -6.892 -4.155 -26.007 1.00 42.69 216 LEU A CA 1
ATOM 1714 C C . LEU A 1 216 ? -5.765 -3.330 -26.643 1.00 42.69 216 LEU A C 1
ATOM 1716 O O . LEU A 1 216 ? -5.411 -2.286 -26.105 1.00 42.69 216 LEU A O 1
ATOM 1720 N N . CYS A 1 217 ? -5.266 -3.722 -27.822 1.00 41.72 217 CYS A N 1
ATOM 1721 C CA . CYS A 1 217 ? -4.272 -2.928 -28.552 1.00 41.72 217 CYS A CA 1
ATOM 1722 C C . CYS A 1 217 ? -4.794 -1.539 -28.951 1.00 41.72 217 CYS A C 1
ATOM 1724 O O . CYS A 1 217 ? -4.033 -0.585 -28.873 1.00 41.72 217 CYS A O 1
ATOM 1726 N N . ARG A 1 218 ? -6.077 -1.401 -29.325 1.00 44.31 218 ARG A N 1
ATOM 1727 C CA . ARG A 1 218 ? -6.692 -0.087 -29.614 1.00 44.31 218 ARG A CA 1
ATOM 1728 C C . ARG A 1 218 ? -6.967 0.765 -28.377 1.00 44.31 218 ARG A C 1
ATOM 1730 O O . ARG A 1 218 ? -7.115 1.970 -28.513 1.00 44.31 218 ARG A O 1
ATOM 1737 N N . LEU A 1 219 ? -7.119 0.152 -27.205 1.00 40.16 219 LEU A N 1
ATOM 1738 C CA . LEU A 1 219 ? -7.308 0.873 -25.942 1.00 40.16 219 LEU A CA 1
ATOM 1739 C C . LEU A 1 219 ? -5.982 1.373 -25.352 1.00 40.16 219 LEU A C 1
ATOM 1741 O O . LEU A 1 219 ? -6.001 2.277 -24.523 1.00 40.16 219 LEU A O 1
ATOM 1745 N N . LEU A 1 220 ? -4.860 0.770 -25.756 1.00 38.16 220 LEU A N 1
ATOM 1746 C CA . LEU A 1 220 ? -3.512 1.075 -25.268 1.00 38.16 220 LEU A CA 1
ATOM 1747 C C . LEU A 1 220 ? -2.671 1.916 -26.254 1.00 38.16 220 LEU A C 1
ATOM 1749 O O . LEU A 1 220 ? -1.609 2.392 -25.860 1.00 38.16 220 LEU A O 1
ATOM 1753 N N . SER A 1 221 ? -3.126 2.088 -27.504 1.00 36.12 221 SER A N 1
ATOM 1754 C CA . SER A 1 221 ? -2.554 2.994 -28.520 1.00 36.12 221 SER A CA 1
ATOM 1755 C C . SER A 1 221 ? -3.202 4.372 -28.485 1.00 36.12 221 SER A C 1
ATOM 1757 O O . SER A 1 221 ? -2.465 5.375 -28.565 1.00 36.12 221 SER A O 1
#

Radius of gyration: 21.14 Å; chains: 1; bounding box: 39×36×68 Å

Secondary structure (DSSP, 8-state):
-HHHHHHHHHHHHHTTHHHHHHHHHHHHHHHHHHHHHHHHHHTTGGGS--HHHHHHHHHHHHHHHHHHHHHHHHHHHHHHHHH-HHHHH-THHHHHHHHHHHHHHHHHHHHHHHHHTTTTHHHH-TTHHHHHIIIIISHHHHGGGTTT--HHHHHHHHHHHHIIIIIIHHHHTTHHHHHHHHHHHT--TT---HHHHHHHHHHHT-TTS-HHHHHHHHHH-

Foldseek 3Di:
DVVVVVVVLLVLLVVQLVLQLVLLVQLLVLQVVLVVVVCVLCVLVVVDPDPVVVVLVVLLCVLSVVLNVLSVCLNVVSVVLCVDPVSNVVSVVNLVSVLVSLLVLLVSVLVSCLVCLCVLCQQFNLNSSVVCCVRHRCSSLVSVVRSSHDPVSNCVSVVSNCCRSPNDSCVVVVSVVSVVVCVVVPDDPPDGHCVLVVVLVVCVVVPPDDPPSVVVNVVSD

Organism: NCBI:txid1764295

Sequence (221 aa):
DRNLEDEYLENLVVLSKGKFLSGYAVSLGLFILGPLVDMIQAWPLNRIDDPNVHSVMAKEAVPTFCALLVLLFGLVACAVAYETESLRRQRRVILQITGAVYLSYVVIMSVEFAMLGNLWSFLYGKQGWILKLIFFDLPPLISLLFMSLPTFLVGEIMFLAILSFSVIIPTVLGYWQSMNDIVNSGIEFTRFSPFWEEVSSFCARRDTDAPALHMLCRLLS

pLDDT: mean 75.94, std 15.2, range [36.12, 95.31]